Protein AF-A0A1B6DRF3-F1 (afdb_monomer_lite)

Structure (mmCIF, N/CA/C/O backbone):
data_AF-A0A1B6DRF3-F1
#
_entry.id   AF-A0A1B6DRF3-F1
#
loop_
_atom_site.group_PDB
_atom_site.id
_atom_site.type_symbol
_atom_site.label_atom_id
_atom_site.label_alt_id
_atom_site.label_comp_id
_atom_site.label_asym_id
_atom_site.label_entity_id
_atom_site.label_seq_id
_atom_site.pdbx_PDB_ins_code
_atom_site.Cartn_x
_atom_site.Cartn_y
_atom_site.Cartn_z
_atom_site.occupancy
_atom_site.B_iso_or_equiv
_atom_site.auth_seq_id
_atom_site.auth_comp_id
_atom_site.auth_asym_id
_atom_site.auth_atom_id
_atom_site.pdbx_PDB_model_num
ATOM 1 N N . MET A 1 1 ? 0.821 -27.285 24.942 1.00 27.59 1 MET A N 1
ATOM 2 C CA . MET A 1 1 ? -0.334 -26.462 25.345 1.00 27.59 1 MET A CA 1
ATOM 3 C C . MET A 1 1 ? -0.084 -25.102 24.726 1.00 27.59 1 MET A C 1
ATOM 5 O O . MET A 1 1 ? 0.824 -24.417 25.165 1.00 27.59 1 MET A O 1
ATOM 9 N N . CYS A 1 2 ? -0.713 -24.830 23.581 1.00 27.78 2 CYS A N 1
ATOM 10 C CA . CYS A 1 2 ? -0.629 -23.527 22.927 1.00 27.78 2 CYS A CA 1
ATOM 11 C C . CYS A 1 2 ? -1.619 -22.619 23.639 1.00 27.78 2 CYS A C 1
ATOM 13 O O . CYS A 1 2 ? -2.821 -22.876 23.564 1.00 27.78 2 CYS A O 1
ATOM 15 N N . ASP A 1 3 ? -1.113 -21.610 24.336 1.00 28.08 3 ASP A N 1
ATOM 16 C CA . ASP A 1 3 ? -1.967 -20.609 24.949 1.00 28.08 3 ASP A CA 1
ATOM 17 C C . ASP A 1 3 ? -2.664 -19.800 23.856 1.00 28.08 3 ASP A C 1
ATOM 19 O O . ASP A 1 3 ? -2.060 -19.190 22.971 1.00 28.08 3 ASP A O 1
ATOM 23 N N . SER A 1 4 ? -3.984 -19.879 23.919 1.00 34.22 4 SER A N 1
ATOM 24 C CA . SER A 1 4 ? -4.957 -19.114 23.169 1.00 34.22 4 SER A CA 1
ATOM 25 C C . SER A 1 4 ? -4.794 -17.626 23.467 1.00 34.22 4 SER A C 1
ATOM 27 O O . SER A 1 4 ? -5.241 -17.147 24.508 1.00 34.22 4 SER A O 1
ATOM 29 N N . VAL A 1 5 ? -4.195 -16.878 22.542 1.00 33.25 5 VAL A N 1
ATOM 30 C CA . VAL A 1 5 ? -4.384 -15.426 22.502 1.00 33.25 5 VAL A CA 1
ATOM 31 C C . VAL A 1 5 ? -5.716 -15.187 21.806 1.00 33.25 5 VAL A C 1
ATOM 33 O O . VAL A 1 5 ? -5.887 -15.554 20.648 1.00 33.25 5 VAL A O 1
ATOM 36 N N . SER A 1 6 ? -6.683 -14.632 22.528 1.00 31.94 6 SER A N 1
ATOM 37 C CA . SER A 1 6 ? -7.955 -14.169 21.976 1.00 31.94 6 SER A CA 1
ATOM 38 C C . SER A 1 6 ? -7.691 -12.991 21.027 1.00 31.94 6 SER A C 1
ATOM 40 O O . SER A 1 6 ? -7.210 -11.940 21.445 1.00 31.94 6 SER A O 1
ATOM 42 N N . ILE A 1 7 ? -7.955 -13.205 19.734 1.00 41.62 7 ILE A N 1
ATOM 43 C CA . ILE A 1 7 ? -7.621 -12.326 18.597 1.00 41.62 7 ILE A CA 1
ATOM 44 C C . ILE A 1 7 ? -8.799 -11.384 18.297 1.00 41.62 7 ILE A C 1
ATOM 46 O O . ILE A 1 7 ? -9.443 -11.488 17.258 1.00 41.62 7 ILE A O 1
ATOM 50 N N . GLU A 1 8 ? -9.103 -10.445 19.190 1.00 38.88 8 GLU A N 1
ATOM 51 C CA . GLU A 1 8 ? -9.980 -9.315 18.852 1.00 38.88 8 GLU A CA 1
ATOM 52 C C . GLU A 1 8 ? -9.294 -8.002 19.242 1.00 38.88 8 GLU A C 1
ATOM 54 O O . GLU A 1 8 ? -9.127 -7.712 20.423 1.00 38.88 8 GLU A O 1
ATOM 59 N N . GLY A 1 9 ? -8.886 -7.199 18.246 1.00 57.66 9 GLY A N 1
ATOM 60 C CA . GLY A 1 9 ? -8.595 -5.775 18.478 1.00 57.66 9 GLY A CA 1
ATOM 61 C C . GLY A 1 9 ? -7.245 -5.185 18.046 1.00 57.66 9 GLY A C 1
ATOM 62 O O . GLY A 1 9 ? -6.921 -4.092 18.507 1.00 57.66 9 GLY A O 1
ATOM 63 N N . ILE A 1 10 ? -6.448 -5.797 17.161 1.00 48.38 10 ILE A N 1
ATOM 64 C CA . ILE A 1 10 ? -5.157 -5.205 16.735 1.00 48.38 10 ILE A CA 1
ATOM 65 C C . ILE A 1 10 ? -4.940 -5.404 15.208 1.00 48.38 10 ILE A C 1
ATOM 67 O O . ILE A 1 10 ? -5.185 -6.525 14.769 1.00 48.38 10 ILE A O 1
ATOM 71 N N . PRO A 1 11 ? -4.461 -4.437 14.366 1.00 55.25 11 PRO A N 1
ATOM 72 C CA . PRO A 1 11 ? -3.995 -3.057 14.632 1.00 55.25 11 PRO A CA 1
ATOM 73 C C . PRO A 1 11 ? -4.555 -1.954 13.685 1.00 55.25 11 PRO A C 1
ATOM 75 O O . PRO A 1 11 ? -5.081 -2.217 12.604 1.00 55.25 11 PRO A O 1
ATOM 78 N N . LYS A 1 12 ? -4.312 -0.673 14.022 1.00 66.19 12 LYS A N 1
ATOM 79 C CA . LYS A 1 12 ? -4.357 0.456 13.055 1.00 66.19 12 LYS A CA 1
ATOM 80 C C . LYS A 1 12 ? -3.016 0.667 12.323 1.00 66.19 12 LYS A C 1
ATOM 82 O O . LYS A 1 12 ? -3.002 1.227 11.225 1.00 66.19 12 LYS A O 1
ATOM 87 N N . CYS A 1 13 ? -1.905 0.188 12.886 1.00 76.81 13 CYS A N 1
ATOM 88 C CA . CYS A 1 13 ? -0.569 0.189 12.281 1.00 76.81 13 CYS A CA 1
ATOM 89 C C . CYS A 1 13 ? 0.316 -0.929 12.861 1.00 76.81 13 CYS A C 1
ATOM 91 O O . CYS A 1 13 ? 0.124 -1.355 13.997 1.00 76.81 13 CYS A O 1
ATOM 93 N N . ALA A 1 14 ? 1.308 -1.379 12.103 1.00 87.38 14 ALA A N 1
ATOM 94 C CA . ALA A 1 14 ? 2.290 -2.375 12.517 1.00 87.38 14 ALA A CA 1
ATOM 95 C C . ALA A 1 14 ? 3.709 -1.887 12.208 1.00 87.38 14 ALA A C 1
ATOM 97 O O . ALA A 1 14 ? 3.884 -1.022 11.358 1.00 87.38 14 ALA A O 1
ATOM 98 N N . VAL A 1 15 ? 4.725 -2.439 12.859 1.00 86.44 15 VAL A N 1
ATOM 99 C CA . VAL A 1 15 ? 6.143 -2.196 12.577 1.00 86.44 15 VAL A CA 1
ATOM 100 C C . VAL A 1 15 ? 6.811 -3.545 12.359 1.00 86.44 15 VAL A C 1
A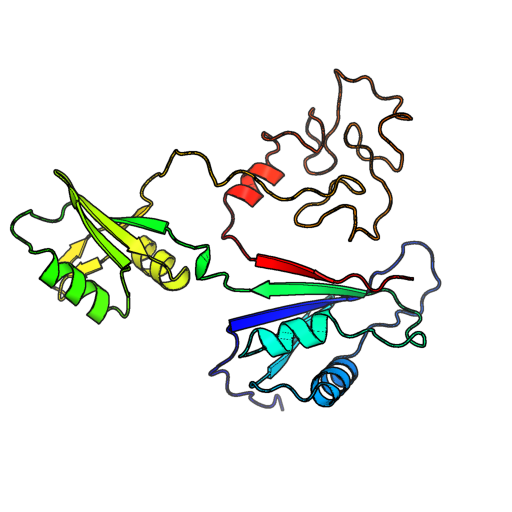TOM 102 O O . VAL A 1 15 ? 6.864 -4.368 13.267 1.00 86.44 15 VAL A O 1
ATOM 105 N N . TYR A 1 16 ? 7.295 -3.784 11.142 1.00 87.50 16 TYR A N 1
ATOM 106 C CA . TYR A 1 16 ? 8.109 -4.951 10.823 1.00 87.50 16 TYR A CA 1
ATOM 107 C C . TYR A 1 16 ? 9.573 -4.658 11.124 1.00 87.50 16 TYR A C 1
ATOM 109 O O . TYR A 1 16 ? 10.087 -3.623 10.702 1.00 87.50 16 TYR A O 1
ATOM 117 N N . ILE A 1 17 ? 10.239 -5.575 11.816 1.00 84.75 17 ILE A N 1
ATOM 118 C CA . ILE A 1 17 ? 11.633 -5.468 12.232 1.00 84.75 17 ILE A CA 1
ATOM 119 C C . ILE A 1 17 ? 12.376 -6.695 11.724 1.00 84.75 17 ILE A C 1
ATOM 121 O O . ILE A 1 17 ? 11.965 -7.827 11.959 1.00 84.75 17 ILE A O 1
ATOM 125 N N . THR A 1 18 ? 13.483 -6.479 11.024 1.00 83.38 18 THR A N 1
ATOM 126 C CA . THR A 1 18 ? 14.332 -7.556 10.501 1.00 83.38 18 THR A CA 1
ATOM 127 C C . THR A 1 18 ? 15.791 -7.207 10.725 1.00 83.38 18 THR A C 1
ATOM 129 O O . THR A 1 18 ? 16.202 -6.063 10.530 1.00 83.38 18 THR A O 1
ATOM 132 N N . THR A 1 19 ? 16.601 -8.184 11.114 1.00 72.12 19 THR A N 1
ATOM 133 C CA . THR A 1 19 ? 18.053 -8.011 11.197 1.00 72.12 19 THR A CA 1
ATOM 134 C C . THR A 1 19 ? 18.685 -8.105 9.811 1.00 72.12 19 THR A C 1
ATOM 136 O O . THR A 1 19 ? 18.294 -8.928 8.986 1.00 72.12 19 THR A O 1
ATOM 139 N N . CYS A 1 20 ? 19.668 -7.252 9.535 1.00 62.41 20 CYS A N 1
ATOM 140 C CA . CYS A 1 20 ? 20.439 -7.274 8.298 1.00 62.41 20 CYS A CA 1
ATOM 141 C C . CYS A 1 20 ? 21.604 -8.252 8.444 1.00 62.41 20 CYS A C 1
ATOM 143 O O . CYS A 1 20 ? 22.601 -7.930 9.093 1.00 62.41 20 CYS A O 1
ATOM 145 N N . THR A 1 21 ? 21.527 -9.410 7.797 1.00 54.56 21 THR A N 1
ATOM 146 C CA . THR A 1 21 ? 22.697 -10.269 7.592 1.00 54.56 21 THR A CA 1
ATOM 147 C C . THR A 1 21 ? 23.584 -9.622 6.529 1.00 54.56 21 THR A C 1
ATOM 149 O O . THR A 1 21 ? 23.250 -9.617 5.346 1.00 54.56 21 THR A O 1
ATOM 152 N N . GLY A 1 22 ? 24.695 -9.007 6.937 1.00 47.88 22 GLY A N 1
ATOM 153 C CA . GLY A 1 22 ? 25.728 -8.605 5.984 1.00 47.88 22 GLY A CA 1
ATOM 154 C C . GLY A 1 22 ? 26.412 -9.853 5.429 1.00 47.88 22 GLY A C 1
ATOM 155 O O . GLY A 1 22 ? 26.767 -10.732 6.206 1.00 47.88 22 GLY A O 1
ATOM 156 N N . GLU A 1 23 ? 26.634 -9.923 4.117 1.00 43.88 23 GLU A N 1
ATOM 157 C CA . GLU A 1 23 ? 27.237 -11.088 3.439 1.00 43.88 23 GLU A CA 1
ATOM 158 C C . GLU A 1 23 ? 28.681 -11.429 3.888 1.00 43.88 23 GLU A C 1
ATOM 160 O O . GLU A 1 23 ? 29.259 -12.379 3.375 1.00 43.88 23 GLU A O 1
ATOM 165 N N . TYR A 1 24 ? 29.280 -10.712 4.851 1.00 42.22 24 TYR A N 1
ATOM 166 C CA . TYR A 1 24 ? 30.692 -10.877 5.235 1.00 42.22 24 TYR A CA 1
ATOM 167 C C . TYR A 1 24 ? 31.019 -10.590 6.715 1.00 42.22 24 TYR A C 1
ATOM 169 O O . TYR A 1 24 ? 32.040 -9.971 7.011 1.00 42.22 24 TYR A O 1
ATOM 177 N N . LEU A 1 25 ? 30.201 -11.030 7.676 1.00 40.72 25 LEU A N 1
ATOM 178 C CA . LEU A 1 25 ? 30.618 -11.048 9.089 1.00 40.72 25 LEU A CA 1
ATOM 179 C C . LEU A 1 25 ? 30.264 -12.384 9.750 1.00 40.72 25 LEU A C 1
ATOM 181 O O . LEU A 1 25 ? 29.206 -12.950 9.490 1.00 40.72 25 LEU A O 1
ATOM 185 N N . ASP A 1 26 ? 31.203 -12.881 10.557 1.00 39.16 26 ASP A N 1
ATOM 186 C CA . ASP A 1 26 ? 31.213 -14.192 11.206 1.00 39.16 26 ASP A CA 1
ATOM 187 C C . ASP A 1 26 ? 29.857 -14.639 11.768 1.00 39.16 26 ASP A C 1
ATOM 189 O O . ASP A 1 26 ? 29.115 -13.861 12.366 1.00 39.16 26 ASP A O 1
ATOM 193 N N . LYS A 1 27 ? 29.591 -15.942 11.610 1.00 38.47 27 LYS A N 1
ATOM 194 C CA . LYS A 1 27 ? 28.402 -16.713 12.013 1.00 38.47 27 LYS A CA 1
ATOM 195 C C . LYS A 1 27 ? 28.089 -16.655 13.521 1.00 38.47 27 LYS A C 1
ATOM 197 O O . LYS A 1 27 ? 28.141 -17.665 14.221 1.00 38.47 27 LYS A O 1
ATOM 202 N N . LYS A 1 28 ? 27.720 -15.485 14.028 1.00 41.56 28 LYS A N 1
ATOM 203 C CA . LYS A 1 28 ? 26.867 -15.326 15.207 1.00 41.56 28 LYS A CA 1
ATOM 204 C C . LYS A 1 28 ? 25.743 -14.378 14.821 1.00 41.56 28 LYS A C 1
ATOM 206 O O . LYS A 1 28 ? 25.892 -13.161 14.875 1.00 41.56 28 LYS A O 1
ATOM 211 N N . GLU A 1 29 ? 24.642 -14.967 14.370 1.00 48.22 29 GLU A N 1
ATOM 212 C CA . GLU A 1 29 ? 23.369 -14.286 14.150 1.00 48.22 29 GLU A CA 1
ATOM 213 C C . GLU A 1 29 ? 22.905 -13.691 15.484 1.00 48.22 29 GLU A C 1
ATOM 215 O O . GLU A 1 29 ? 22.392 -14.388 16.354 1.00 48.22 29 GLU A O 1
ATOM 220 N N . TYR A 1 30 ? 23.146 -12.399 15.685 1.00 54.28 30 TYR A N 1
ATOM 221 C CA . TYR A 1 30 ? 22.492 -11.653 16.752 1.00 54.28 30 TYR A CA 1
ATOM 222 C C . TYR A 1 30 ? 21.141 -11.187 16.217 1.00 54.28 30 TYR A C 1
ATOM 224 O O . TYR A 1 30 ? 21.009 -10.087 15.682 1.00 54.28 30 TYR A O 1
ATOM 232 N N . THR A 1 31 ? 20.161 -12.081 16.291 1.00 61.56 31 THR A N 1
ATOM 233 C CA . THR A 1 31 ? 18.758 -11.792 15.991 1.00 61.56 31 THR A CA 1
ATOM 234 C C . THR A 1 31 ? 18.123 -11.153 17.225 1.00 61.56 31 THR A C 1
ATOM 236 O O . THR A 1 31 ? 18.361 -11.608 18.344 1.00 61.56 31 THR A O 1
ATOM 239 N N . ILE A 1 32 ? 17.329 -10.093 17.053 1.00 72.56 32 ILE A N 1
ATOM 240 C CA . ILE A 1 32 ? 16.515 -9.562 18.155 1.00 72.56 32 ILE A CA 1
ATOM 241 C C . ILE A 1 32 ? 15.459 -10.614 18.517 1.00 72.56 32 ILE A C 1
ATOM 243 O O . ILE A 1 32 ? 14.704 -11.043 17.645 1.00 72.56 32 ILE A O 1
ATOM 247 N N . SER A 1 33 ? 15.447 -11.080 19.769 1.00 80.94 33 SER A N 1
ATOM 248 C CA . SER A 1 33 ? 14.415 -12.011 20.233 1.00 80.94 33 SER A CA 1
ATOM 249 C C . SER A 1 33 ? 13.105 -11.265 20.472 1.00 80.94 33 SER A C 1
ATOM 251 O O . SER A 1 33 ? 13.099 -10.043 20.673 1.00 80.94 33 SER A O 1
ATOM 253 N N . LYS A 1 34 ? 11.988 -11.994 20.447 1.00 84.25 34 LYS A N 1
ATOM 254 C CA . LYS A 1 34 ? 10.672 -11.428 20.731 1.00 84.25 34 LYS A CA 1
ATOM 255 C C . LYS A 1 34 ? 10.640 -10.755 22.103 1.00 84.25 34 LYS A C 1
ATOM 257 O O . LYS A 1 34 ? 10.228 -9.606 22.184 1.00 84.25 34 LYS A O 1
ATOM 262 N N . GLU A 1 35 ? 11.139 -11.422 23.139 1.00 84.81 35 GLU A N 1
ATOM 263 C CA . GLU A 1 35 ? 11.121 -10.927 24.523 1.00 84.81 35 GLU A CA 1
ATOM 264 C C . GLU A 1 35 ? 11.872 -9.602 24.638 1.00 84.81 35 GLU A C 1
ATOM 266 O O . GLU A 1 35 ? 11.398 -8.657 25.260 1.00 84.81 35 GLU A O 1
ATOM 271 N N . HIS A 1 36 ? 13.019 -9.500 23.966 1.00 82.94 36 HIS A N 1
ATOM 272 C CA . HIS A 1 36 ? 13.808 -8.281 23.997 1.00 82.94 36 HIS A CA 1
ATOM 273 C C . HIS A 1 36 ? 13.105 -7.113 23.292 1.00 82.94 36 HIS A C 1
ATOM 275 O O . HIS A 1 36 ? 13.173 -5.972 23.746 1.00 82.94 36 HIS A O 1
ATOM 281 N N . LEU A 1 37 ? 12.393 -7.382 22.192 1.00 84.75 37 LEU A N 1
ATOM 282 C CA . LEU A 1 37 ? 11.564 -6.362 21.554 1.00 84.75 37 LEU A CA 1
ATOM 283 C C . LEU A 1 37 ? 10.391 -5.947 22.455 1.00 84.75 37 LEU A C 1
ATOM 285 O O . LEU A 1 37 ? 10.077 -4.761 22.531 1.00 84.75 37 LEU A O 1
ATOM 289 N N . GLU A 1 38 ? 9.760 -6.896 23.144 1.00 88.44 38 GLU A N 1
ATOM 290 C CA . GLU A 1 38 ? 8.678 -6.623 24.094 1.00 88.44 38 GLU A CA 1
ATOM 291 C C . GLU A 1 38 ? 9.163 -5.759 25.267 1.00 88.44 38 GLU A C 1
ATOM 293 O O . GLU A 1 38 ? 8.491 -4.791 25.615 1.00 88.44 38 GLU A O 1
ATOM 298 N N . GLU A 1 39 ? 10.351 -6.022 25.820 1.00 85.81 39 GLU A N 1
ATOM 299 C CA . GLU A 1 39 ? 10.987 -5.193 26.857 1.00 85.81 39 GLU A CA 1
ATOM 300 C C . GLU A 1 39 ? 11.218 -3.752 26.388 1.00 85.81 39 GLU A C 1
ATOM 302 O O . GLU A 1 39 ? 10.908 -2.795 27.105 1.00 85.81 39 GLU A O 1
ATOM 307 N N . ILE A 1 40 ? 11.730 -3.586 25.164 1.00 84.81 40 ILE A N 1
ATOM 308 C CA . ILE A 1 40 ? 11.958 -2.266 24.571 1.00 84.81 40 ILE A CA 1
ATOM 309 C C . ILE A 1 40 ? 10.627 -1.537 24.416 1.00 84.81 40 ILE A C 1
ATOM 311 O O . ILE A 1 40 ? 10.502 -0.408 24.885 1.00 84.81 40 ILE A O 1
ATOM 315 N N . ILE A 1 41 ? 9.611 -2.181 23.835 1.00 88.25 41 ILE A N 1
ATOM 316 C CA . ILE A 1 41 ? 8.281 -1.581 23.679 1.00 88.25 41 ILE A CA 1
ATOM 317 C C . ILE A 1 41 ? 7.683 -1.231 25.045 1.00 88.25 41 ILE A C 1
ATOM 319 O O . ILE A 1 41 ? 7.167 -0.130 25.208 1.00 88.25 41 ILE A O 1
ATOM 323 N N . HIS A 1 42 ? 7.804 -2.102 26.048 1.00 88.69 42 HIS A N 1
ATOM 324 C CA . HIS A 1 42 ? 7.364 -1.814 27.413 1.00 88.69 42 HIS A CA 1
ATOM 325 C C . HIS A 1 42 ? 8.037 -0.561 27.992 1.00 88.69 42 HIS A C 1
ATOM 327 O O . HIS A 1 42 ? 7.353 0.270 28.589 1.00 88.69 42 HIS A O 1
ATOM 333 N N . SER A 1 43 ? 9.346 -0.386 27.779 1.00 86.75 43 SER A N 1
ATOM 334 C CA . SER A 1 43 ? 10.098 0.784 28.259 1.00 86.75 43 SER A CA 1
ATOM 335 C C . SER A 1 43 ? 9.692 2.107 27.597 1.00 86.75 43 SER A C 1
ATOM 337 O O . SER A 1 43 ? 9.898 3.175 28.177 1.00 86.75 43 SER A O 1
ATOM 339 N N . LEU A 1 44 ? 9.063 2.054 26.418 1.00 86.00 44 LEU A N 1
ATOM 340 C CA . LEU A 1 44 ? 8.533 3.226 25.715 1.00 86.00 44 LEU A CA 1
ATOM 341 C C . LEU A 1 44 ? 7.179 3.696 26.265 1.00 86.00 44 LEU A C 1
ATOM 343 O O . LEU A 1 44 ? 6.700 4.747 25.852 1.00 86.00 44 LEU A O 1
ATOM 347 N N . HIS A 1 45 ? 6.581 2.958 27.207 1.00 87.25 45 HIS A N 1
ATOM 348 C CA . HIS A 1 45 ? 5.295 3.285 27.834 1.00 87.25 45 HIS A CA 1
ATOM 349 C C . HIS A 1 45 ? 4.171 3.568 26.808 1.00 87.25 45 HIS A C 1
ATOM 351 O O . HIS A 1 45 ? 3.597 4.660 26.805 1.00 87.25 45 HIS A O 1
ATOM 357 N N . PRO A 1 46 ? 3.843 2.604 25.923 1.00 88.00 46 PRO A N 1
ATOM 358 C CA . PRO A 1 46 ? 2.862 2.795 24.860 1.00 88.00 46 PRO A CA 1
ATOM 359 C C . PRO A 1 46 ? 1.471 3.092 25.426 1.00 88.00 46 PRO A C 1
ATOM 361 O O . PRO A 1 46 ? 1.039 2.511 26.423 1.00 88.00 46 PRO A O 1
ATOM 364 N N . ILE A 1 47 ? 0.755 3.992 24.756 1.00 88.25 47 ILE A N 1
ATOM 365 C CA . ILE A 1 47 ? -0.567 4.471 25.172 1.00 88.25 47 ILE A CA 1
ATOM 366 C C . ILE A 1 47 ? -1.651 3.445 24.816 1.00 88.25 47 ILE A C 1
ATOM 368 O O . ILE A 1 47 ? -2.643 3.288 25.530 1.00 88.25 47 ILE A O 1
ATOM 372 N N . GLY A 1 48 ? -1.512 2.792 23.663 1.00 85.56 48 GLY A N 1
ATOM 373 C CA . GLY A 1 48 ? -2.453 1.811 23.146 1.00 85.56 48 GLY A CA 1
ATOM 374 C C . GLY A 1 48 ? -2.083 0.366 23.476 1.00 85.56 48 GLY A C 1
ATOM 375 O O . GLY A 1 48 ? -0.963 0.044 23.858 1.00 85.56 48 GLY A O 1
ATOM 376 N N . GLN A 1 49 ? -3.036 -0.540 23.241 1.00 88.69 49 GLN A N 1
ATOM 377 C CA . GLN A 1 49 ? -2.755 -1.976 23.188 1.00 88.69 49 GLN A CA 1
ATOM 378 C C . GLN A 1 49 ? -1.774 -2.290 22.054 1.00 88.69 49 GLN A C 1
ATOM 380 O O . GLN A 1 49 ? -1.864 -1.695 20.966 1.00 88.69 49 GLN A O 1
ATOM 385 N N . TRP A 1 50 ? -0.890 -3.251 22.306 1.00 91.25 50 TRP A N 1
ATOM 386 C CA . TRP A 1 50 ? 0.118 -3.723 21.369 1.00 91.25 50 TRP A CA 1
ATOM 387 C C . TRP A 1 50 ? 0.381 -5.225 21.545 1.00 91.25 50 TRP A C 1
ATOM 389 O O . TRP A 1 50 ? 0.003 -5.819 22.552 1.00 91.25 50 TRP A O 1
ATOM 399 N N . SER A 1 51 ? 0.989 -5.848 20.537 1.00 91.19 51 SER A N 1
ATOM 400 C CA . SER A 1 51 ? 1.445 -7.247 20.591 1.00 91.19 51 SER A CA 1
ATOM 401 C C . SER A 1 51 ? 2.612 -7.477 19.632 1.00 91.19 51 SER A C 1
ATOM 403 O O . SER A 1 51 ? 2.783 -6.709 18.685 1.00 91.19 51 SER A O 1
ATOM 405 N N . VAL A 1 52 ? 3.401 -8.531 19.847 1.00 90.38 52 VAL A N 1
ATOM 406 C CA . VAL A 1 52 ? 4.501 -8.920 18.951 1.00 90.38 52 VAL A CA 1
ATOM 407 C C . VAL A 1 52 ? 4.283 -10.338 18.422 1.00 90.38 52 VAL A C 1
ATOM 409 O O . VAL A 1 52 ? 4.009 -11.269 19.183 1.00 90.38 52 VAL A O 1
ATOM 412 N N . SER A 1 53 ? 4.438 -10.512 17.109 1.00 88.88 53 SER A N 1
ATOM 413 C CA . SER A 1 53 ? 4.459 -11.818 16.445 1.00 88.88 53 SER A CA 1
ATOM 414 C C . SER A 1 53 ? 5.780 -12.058 15.727 1.00 88.88 53 SER A C 1
ATOM 416 O O . SER A 1 53 ? 6.345 -11.134 15.144 1.00 88.88 53 SER A O 1
ATOM 418 N N . GLU A 1 54 ? 6.220 -13.307 15.683 1.00 86.56 54 GLU A N 1
ATOM 419 C CA . GLU A 1 54 ? 7.414 -13.718 14.946 1.00 86.56 54 GLU A CA 1
ATOM 420 C C . GLU A 1 54 ? 7.076 -14.091 13.495 1.00 86.56 54 GLU A C 1
ATOM 422 O O . GLU A 1 54 ? 5.977 -14.557 13.187 1.00 86.56 54 GLU A O 1
ATOM 427 N N . THR A 1 55 ? 8.034 -13.893 12.594 1.00 83.62 55 THR A N 1
ATOM 428 C CA . THR A 1 55 ? 8.019 -14.407 11.220 1.00 83.62 55 THR A CA 1
ATOM 429 C C . THR A 1 55 ? 9.244 -15.296 11.005 1.00 83.62 55 THR A C 1
ATOM 431 O O . THR A 1 55 ? 10.140 -15.349 11.843 1.00 83.62 55 THR A O 1
ATOM 434 N N . SER A 1 56 ? 9.343 -15.960 9.851 1.00 77.94 56 SER A N 1
ATOM 435 C CA . SER A 1 56 ? 10.530 -16.758 9.507 1.00 77.94 56 SER A CA 1
ATOM 436 C C . SER A 1 56 ? 11.834 -15.949 9.450 1.00 77.94 56 SER A C 1
ATOM 438 O O . SER A 1 56 ? 12.908 -16.542 9.405 1.00 77.94 56 SER A O 1
ATOM 440 N N . CYS A 1 57 ? 11.756 -14.614 9.370 1.00 75.38 57 CYS A N 1
ATOM 441 C CA . CYS A 1 57 ? 12.912 -13.745 9.127 1.00 75.38 57 CYS A CA 1
ATOM 442 C C . CYS A 1 57 ? 12.923 -12.455 9.970 1.00 75.38 57 CYS A C 1
ATOM 444 O O . CYS A 1 57 ? 13.796 -11.611 9.773 1.00 75.38 57 CYS A O 1
ATOM 446 N N . GLY A 1 58 ? 11.965 -12.257 10.876 1.00 84.12 58 GLY A N 1
ATOM 447 C CA . GLY A 1 58 ? 11.836 -11.011 11.625 1.00 84.12 58 GLY A CA 1
ATOM 448 C C . GLY A 1 58 ? 10.696 -11.025 12.636 1.00 84.12 58 GLY A C 1
ATOM 449 O O . GLY A 1 58 ? 10.111 -12.063 12.926 1.00 84.12 58 GLY A O 1
ATOM 450 N N . LEU A 1 59 ? 10.373 -9.848 13.161 1.00 88.19 59 LEU A N 1
ATOM 451 C CA . LEU A 1 59 ? 9.312 -9.619 14.138 1.00 88.19 59 LEU A CA 1
ATOM 452 C C . LEU A 1 59 ? 8.320 -8.592 13.584 1.00 88.19 59 LEU A C 1
ATOM 454 O O . LEU A 1 59 ? 8.701 -7.675 12.858 1.00 88.19 59 LEU A O 1
ATOM 458 N N . ILE A 1 60 ? 7.044 -8.719 13.933 1.00 89.69 60 ILE A N 1
ATOM 459 C CA . ILE A 1 60 ? 6.021 -7.704 13.673 1.00 89.69 60 ILE A CA 1
ATOM 460 C C . ILE A 1 60 ? 5.476 -7.239 15.017 1.00 89.69 60 ILE A C 1
ATOM 462 O O . ILE A 1 60 ? 4.873 -8.025 15.742 1.00 89.69 60 ILE A O 1
ATOM 466 N N . ALA A 1 61 ? 5.666 -5.959 15.327 1.00 90.06 61 ALA A N 1
ATOM 467 C CA . ALA A 1 61 ? 5.017 -5.295 16.447 1.00 90.06 61 ALA A CA 1
ATOM 468 C C . ALA A 1 61 ? 3.739 -4.609 15.958 1.00 90.06 61 ALA A C 1
ATOM 470 O O . ALA A 1 61 ? 3.767 -3.774 15.054 1.00 90.06 61 ALA A O 1
ATOM 471 N N . TYR A 1 62 ? 2.605 -4.961 16.535 1.00 89.25 62 TYR A N 1
ATOM 472 C CA . TYR A 1 62 ? 1.310 -4.412 16.183 1.00 89.25 62 TYR A CA 1
ATOM 473 C C . TYR A 1 62 ? 0.859 -3.380 17.211 1.00 89.25 62 TYR A C 1
ATOM 475 O O . TYR A 1 62 ? 0.930 -3.646 18.406 1.00 89.25 62 TYR A O 1
ATOM 483 N N . PHE A 1 63 ? 0.326 -2.244 16.752 1.00 88.06 63 PHE A N 1
ATOM 484 C CA . PHE A 1 63 ? -0.125 -1.152 17.615 1.00 88.06 63 PHE A CA 1
ATOM 485 C C . PHE A 1 63 ? -1.550 -0.700 17.277 1.00 88.06 63 PHE A C 1
ATOM 487 O O . PHE A 1 63 ? -1.938 -0.514 16.116 1.00 88.06 63 PHE A O 1
ATOM 494 N N . SER A 1 64 ? -2.342 -0.460 18.319 1.00 85.62 64 SER A N 1
ATOM 495 C CA . SER A 1 64 ? -3.675 0.145 18.195 1.00 85.62 64 SER A CA 1
ATOM 496 C C . SER A 1 64 ? -3.629 1.663 17.932 1.00 85.62 64 SER A C 1
ATOM 498 O O . SER A 1 64 ? -4.597 2.224 17.402 1.00 85.62 64 SER A O 1
ATOM 500 N N . LYS A 1 65 ? -2.510 2.335 18.247 1.00 81.94 65 LYS A N 1
ATOM 501 C CA . LYS A 1 65 ? -2.276 3.775 18.035 1.00 81.94 65 LYS A CA 1
ATOM 502 C C . LYS A 1 65 ? -1.014 4.014 17.203 1.00 81.94 65 LYS A C 1
ATOM 504 O O . LYS A 1 65 ? 0.016 3.395 17.427 1.00 81.94 65 LYS A O 1
ATOM 509 N N . GLU A 1 66 ? -1.088 4.966 16.270 1.00 80.00 66 GLU A N 1
ATOM 510 C CA . GLU A 1 66 ? 0.043 5.296 15.386 1.00 80.00 66 GLU A CA 1
ATOM 511 C C . GLU A 1 66 ? 1.193 6.010 16.107 1.00 80.00 66 GLU A C 1
ATOM 513 O O . GLU A 1 66 ? 2.343 5.877 15.697 1.00 80.00 66 GLU A O 1
ATOM 518 N N . HIS A 1 67 ? 0.897 6.735 17.188 1.00 82.62 67 HIS A N 1
ATOM 519 C CA . HIS A 1 67 ? 1.915 7.395 18.004 1.00 82.62 67 HIS A CA 1
ATOM 520 C C . HIS A 1 67 ? 2.925 6.389 18.572 1.00 82.62 67 HIS A C 1
ATOM 522 O O . HIS A 1 67 ? 4.115 6.550 18.329 1.00 82.62 67 HIS A O 1
ATOM 528 N N . ASP A 1 68 ? 2.452 5.302 19.189 1.00 86.88 68 ASP A N 1
ATOM 529 C CA . ASP A 1 68 ? 3.310 4.263 19.777 1.00 86.88 68 ASP A CA 1
ATOM 530 C C . ASP A 1 68 ? 4.228 3.607 18.724 1.00 86.88 68 ASP A C 1
ATOM 532 O O . ASP A 1 68 ? 5.410 3.367 18.965 1.00 86.88 68 ASP A O 1
ATOM 536 N N . ALA A 1 69 ? 3.714 3.391 17.506 1.00 84.31 69 ALA A N 1
ATOM 537 C CA . ALA A 1 69 ? 4.514 2.881 16.391 1.00 84.31 69 ALA A CA 1
ATOM 538 C C . ALA A 1 69 ? 5.589 3.879 15.917 1.00 84.31 69 ALA A C 1
ATOM 540 O O . ALA A 1 69 ? 6.660 3.466 15.473 1.00 84.31 69 ALA A O 1
ATOM 541 N N . ASN A 1 70 ? 5.313 5.187 15.979 1.00 80.81 70 ASN A N 1
ATOM 542 C CA . ASN A 1 70 ? 6.289 6.224 15.636 1.00 80.81 70 ASN A CA 1
ATOM 543 C C . ASN A 1 70 ? 7.377 6.354 16.708 1.00 80.81 70 ASN A C 1
ATOM 545 O O . ASN A 1 70 ? 8.539 6.513 16.347 1.00 80.81 70 ASN A O 1
ATOM 549 N N . GLU A 1 71 ? 7.026 6.244 17.990 1.00 83.88 71 GLU A N 1
ATOM 550 C CA . GLU A 1 71 ? 8.002 6.236 19.088 1.00 83.88 71 GLU A CA 1
ATOM 551 C C . GLU A 1 71 ? 8.981 5.067 18.934 1.00 83.88 71 GLU A C 1
ATOM 553 O O . GLU A 1 71 ? 10.196 5.276 18.940 1.00 83.88 71 GLU A O 1
ATOM 558 N N . LEU A 1 72 ? 8.479 3.858 18.646 1.00 84.44 72 LEU A N 1
ATOM 559 C CA . LEU A 1 72 ? 9.339 2.705 18.359 1.00 84.44 72 LEU A CA 1
ATOM 560 C C . LEU A 1 72 ? 10.254 2.949 17.146 1.00 84.44 72 LEU A C 1
ATOM 562 O O . LEU A 1 72 ? 11.439 2.626 17.191 1.00 84.44 72 LEU A O 1
ATOM 566 N N . LEU A 1 73 ? 9.740 3.555 16.068 1.00 79.06 73 LEU A N 1
ATOM 567 C CA . LEU A 1 73 ? 10.557 3.895 14.897 1.00 79.06 73 LEU A CA 1
ATOM 568 C C . LEU A 1 73 ? 11.671 4.906 15.208 1.00 79.06 73 LEU A C 1
ATOM 570 O O . LEU A 1 73 ? 12.746 4.814 14.612 1.00 79.06 73 LEU A O 1
ATOM 574 N N . CYS A 1 74 ? 11.395 5.878 16.078 1.00 73.06 74 CYS A N 1
ATOM 575 C CA . CYS A 1 74 ? 12.316 6.946 16.470 1.00 73.06 74 CYS A CA 1
ATOM 576 C C . CYS A 1 74 ? 13.285 6.532 17.586 1.00 73.06 74 CYS A C 1
ATOM 578 O O . CYS A 1 74 ? 14.237 7.264 17.868 1.00 73.06 74 CYS A O 1
ATOM 580 N N . THR A 1 75 ? 13.054 5.380 18.220 1.00 72.94 75 THR A N 1
ATOM 581 C CA . THR A 1 75 ? 13.890 4.883 19.310 1.00 72.94 75 THR A CA 1
ATOM 582 C C . THR A 1 75 ? 15.298 4.613 18.793 1.00 72.94 75 THR A C 1
ATOM 584 O O . THR A 1 75 ? 15.502 3.839 17.856 1.00 72.94 75 THR A O 1
ATOM 587 N N . LYS A 1 76 ? 16.289 5.252 19.417 1.00 64.06 76 LYS A N 1
ATOM 588 C CA . LYS A 1 76 ? 17.698 4.943 19.177 1.00 64.06 76 LYS A CA 1
ATOM 589 C C . LYS A 1 76 ? 18.029 3.682 19.961 1.00 64.06 76 LYS A C 1
ATOM 591 O O . LYS A 1 76 ? 18.123 3.730 21.184 1.00 64.06 76 LYS A O 1
ATOM 596 N N . PHE A 1 77 ? 18.163 2.557 19.269 1.00 63.81 77 PHE A N 1
ATOM 597 C CA . PHE A 1 77 ? 18.660 1.342 19.908 1.00 63.81 77 PHE A CA 1
ATOM 598 C C . PHE A 1 77 ? 20.128 1.575 20.272 1.00 63.81 77 PHE A C 1
ATOM 600 O O . PHE A 1 77 ? 20.900 2.011 19.418 1.00 63.81 77 PHE A O 1
ATOM 607 N N . ASP A 1 78 ? 20.454 1.348 21.544 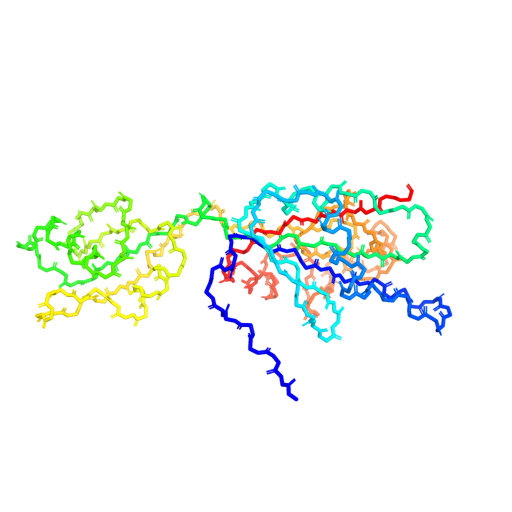1.00 51.06 78 ASP A N 1
ATOM 608 C CA . ASP A 1 78 ? 21.726 1.692 22.188 1.00 51.06 78 ASP A CA 1
ATOM 609 C C . ASP A 1 78 ? 22.945 1.136 21.421 1.00 51.06 78 ASP A C 1
ATOM 611 O O . ASP A 1 78 ? 22.888 0.031 20.870 1.00 51.06 78 ASP A O 1
ATOM 615 N N . ASP A 1 79 ? 24.078 1.849 21.461 1.00 47.91 79 ASP A N 1
ATOM 616 C CA . ASP A 1 79 ? 25.347 1.528 20.763 1.00 47.91 79 ASP A CA 1
ATOM 617 C C . ASP A 1 79 ? 25.938 0.150 21.145 1.00 47.91 79 ASP A C 1
ATOM 619 O O . ASP A 1 79 ? 26.912 -0.337 20.563 1.00 47.91 79 ASP A O 1
ATOM 623 N N . LYS A 1 80 ? 25.341 -0.515 22.140 1.00 46.72 80 LYS A N 1
ATOM 624 C CA . LYS A 1 80 ? 25.654 -1.884 22.561 1.00 46.72 80 LYS A CA 1
ATOM 625 C C . LYS A 1 80 ? 25.098 -2.952 21.615 1.00 46.72 80 LYS A C 1
ATOM 627 O O . LYS A 1 80 ? 25.604 -4.077 21.624 1.00 46.72 80 LYS A O 1
ATOM 632 N N . MET A 1 81 ? 24.098 -2.634 20.789 1.00 52.44 81 MET A N 1
ATOM 633 C CA . MET A 1 81 ? 23.599 -3.547 19.762 1.00 52.44 81 MET A CA 1
ATOM 634 C C . MET A 1 81 ? 24.551 -3.572 18.564 1.00 52.44 81 MET A C 1
ATOM 636 O O . MET A 1 81 ? 24.470 -2.763 17.647 1.00 52.44 81 MET A O 1
ATOM 640 N N . LYS A 1 82 ? 25.457 -4.555 18.540 1.00 53.28 82 LYS A N 1
ATOM 641 C CA . LYS A 1 82 ? 26.435 -4.754 17.450 1.00 53.28 82 LYS A CA 1
ATOM 642 C C . LYS A 1 82 ? 25.826 -5.179 16.100 1.00 53.28 82 LYS A C 1
ATOM 644 O O . LYS A 1 82 ? 26.576 -5.495 15.177 1.00 53.28 82 LYS A O 1
ATOM 649 N N . PHE A 1 83 ? 24.503 -5.233 15.966 1.00 59.66 83 PHE A N 1
ATOM 650 C CA . PHE A 1 83 ? 23.821 -5.732 14.774 1.00 59.66 83 PHE A CA 1
ATOM 651 C C . PHE A 1 83 ? 22.968 -4.648 14.110 1.00 59.66 83 PHE A C 1
ATOM 653 O O . PHE A 1 83 ? 22.304 -3.850 14.763 1.00 59.66 83 PHE A O 1
ATOM 660 N N . ARG A 1 84 ? 22.988 -4.628 12.772 1.00 61.44 84 ARG A N 1
ATOM 661 C CA . ARG A 1 84 ? 22.132 -3.747 11.970 1.00 61.44 84 ARG A CA 1
ATOM 662 C C . ARG A 1 84 ? 20.742 -4.361 11.859 1.00 61.44 84 ARG A C 1
ATOM 664 O O . ARG A 1 84 ? 20.617 -5.543 11.551 1.00 61.44 84 ARG A O 1
ATOM 671 N N . PHE A 1 85 ? 19.707 -3.554 12.028 1.00 69.94 85 PHE A N 1
ATOM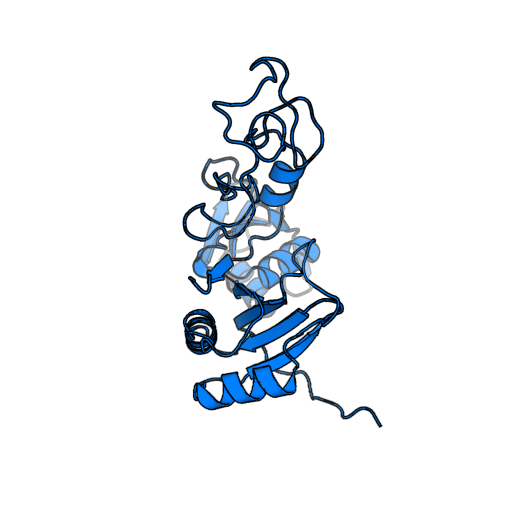 672 C CA . PHE A 1 85 ? 18.319 -3.947 11.808 1.00 69.94 85 PHE A CA 1
ATOM 673 C C . PHE A 1 85 ? 17.605 -2.892 10.958 1.00 69.94 85 PHE A C 1
ATOM 675 O O . PHE A 1 85 ? 18.020 -1.735 10.885 1.00 69.94 85 PHE A O 1
ATOM 682 N N . LYS A 1 86 ? 16.546 -3.312 10.273 1.00 74.19 86 LYS A N 1
ATOM 683 C CA . LYS A 1 86 ? 15.649 -2.465 9.487 1.00 74.19 86 LYS A CA 1
ATOM 684 C C . LYS A 1 86 ? 14.278 -2.503 10.123 1.00 74.19 86 LYS A C 1
ATOM 686 O O . LYS A 1 86 ? 13.793 -3.582 10.458 1.00 74.19 86 LYS A O 1
ATOM 691 N N . MET A 1 87 ? 13.653 -1.336 10.217 1.00 81.56 87 MET A N 1
ATOM 692 C CA . MET A 1 87 ? 12.280 -1.203 10.680 1.00 81.56 87 MET A CA 1
ATOM 693 C C . MET A 1 87 ? 11.425 -0.569 9.593 1.00 81.56 87 MET A C 1
ATOM 695 O O . MET A 1 87 ? 11.836 0.399 8.952 1.00 81.56 87 MET A O 1
ATOM 699 N N . ALA A 1 88 ? 10.237 -1.122 9.387 1.00 78.88 88 ALA A N 1
ATOM 700 C CA . ALA A 1 88 ? 9.252 -0.629 8.443 1.00 78.88 88 ALA A CA 1
ATOM 701 C C . ALA A 1 88 ? 7.895 -0.525 9.131 1.00 78.88 88 ALA A C 1
ATOM 703 O O . ALA A 1 88 ? 7.267 -1.540 9.426 1.00 78.88 88 ALA A O 1
ATOM 704 N N . LYS A 1 89 ? 7.413 0.699 9.359 1.00 80.06 89 LYS A N 1
ATOM 705 C CA . LYS A 1 89 ? 6.028 0.905 9.787 1.00 80.06 89 LYS A CA 1
ATOM 706 C C . LYS A 1 89 ? 5.097 0.661 8.610 1.00 80.06 89 LYS A C 1
ATOM 708 O O . LYS A 1 89 ? 5.218 1.322 7.584 1.00 80.06 89 LYS A O 1
ATOM 713 N N . LEU A 1 90 ? 4.160 -0.253 8.799 1.00 76.75 90 LEU A N 1
ATOM 714 C CA . LEU A 1 90 ? 3.056 -0.612 7.928 1.00 76.75 90 LEU A CA 1
ATOM 715 C C . LEU A 1 90 ? 1.787 0.049 8.478 1.00 76.75 90 LEU A C 1
ATOM 717 O O . LEU A 1 90 ? 1.252 -0.345 9.512 1.00 76.75 90 LEU A O 1
ATOM 721 N N . GLY A 1 91 ? 1.307 1.086 7.804 1.00 66.19 91 GLY A N 1
ATOM 722 C CA . GLY A 1 91 ? 0.065 1.772 8.172 1.00 66.19 91 GLY A CA 1
ATOM 723 C C . GLY A 1 91 ? -1.057 1.506 7.174 1.00 66.19 91 GLY A C 1
ATOM 724 O O . GLY A 1 91 ? -0.822 1.482 5.963 1.00 66.19 91 GLY A O 1
ATOM 725 N N . SER A 1 92 ? -2.294 1.389 7.670 1.00 56.16 92 SER A N 1
ATOM 726 C CA . SER A 1 92 ? -3.477 1.614 6.833 1.00 56.16 92 SER A CA 1
ATOM 727 C C . SER A 1 92 ? -3.619 3.118 6.630 1.00 56.16 92 SER A C 1
ATOM 729 O O . SER A 1 92 ? -4.200 3.807 7.467 1.00 56.16 92 SER A O 1
ATOM 731 N N . ASN A 1 93 ? -3.069 3.663 5.545 1.00 52.09 93 ASN A N 1
ATOM 732 C CA . ASN A 1 93 ? -3.230 5.081 5.234 1.00 52.09 93 ASN A CA 1
ATOM 733 C C . ASN A 1 93 ? -4.653 5.357 4.722 1.00 52.09 93 ASN A C 1
ATOM 735 O O . ASN A 1 93 ? -4.876 5.545 3.525 1.00 52.09 93 ASN A O 1
ATOM 739 N N . ARG A 1 94 ? -5.622 5.370 5.646 1.00 49.38 94 ARG A N 1
ATOM 740 C CA . ARG A 1 94 ? -7.037 5.659 5.365 1.00 49.38 94 ARG A CA 1
ATOM 741 C C . ARG A 1 94 ? -7.216 7.029 4.696 1.00 49.38 94 ARG A C 1
ATOM 743 O O . ARG A 1 94 ? -8.082 7.186 3.850 1.00 49.38 94 ARG A O 1
ATOM 750 N N . ASN A 1 95 ? -6.341 7.998 4.989 1.00 43.88 95 ASN A N 1
ATOM 751 C CA . ASN A 1 95 ? -6.417 9.342 4.405 1.00 43.88 95 ASN A CA 1
ATOM 752 C C . ASN A 1 95 ? -5.959 9.432 2.940 1.00 43.88 95 ASN A C 1
ATOM 754 O O . ASN A 1 95 ? -6.396 10.344 2.240 1.00 43.88 95 ASN A O 1
ATOM 758 N N . ARG A 1 96 ? -5.110 8.516 2.449 1.00 47.34 96 ARG A N 1
ATOM 759 C CA . ARG A 1 96 ? -4.739 8.453 1.019 1.00 47.34 96 ARG A CA 1
ATOM 760 C C . ARG A 1 96 ? -5.612 7.504 0.207 1.00 47.34 96 ARG A C 1
ATOM 762 O O . ARG A 1 96 ? -5.631 7.607 -1.018 1.00 47.34 96 ARG A O 1
ATOM 769 N N . PHE A 1 97 ? -6.320 6.578 0.847 1.00 56.03 97 PHE A N 1
ATOM 770 C CA . PHE A 1 97 ? -7.188 5.642 0.145 1.00 56.03 97 PHE A CA 1
ATOM 771 C C . PHE A 1 97 ? -8.560 6.276 -0.113 1.00 56.03 97 PHE A C 1
ATOM 773 O O . PHE A 1 97 ? -9.551 5.878 0.467 1.00 56.03 97 PHE A O 1
ATOM 780 N N . ARG A 1 98 ? -8.627 7.287 -0.984 1.00 63.78 98 ARG A N 1
ATOM 781 C CA . ARG A 1 98 ? -9.899 7.747 -1.563 1.00 63.78 98 ARG A CA 1
ATOM 782 C C . ARG A 1 98 ? -10.063 7.068 -2.910 1.00 63.78 98 ARG A C 1
ATOM 784 O O . ARG A 1 98 ? -9.374 7.426 -3.866 1.00 63.78 98 ARG A O 1
ATOM 791 N N . GLN A 1 99 ? -10.883 6.025 -2.968 1.00 75.25 99 GLN A N 1
ATOM 792 C CA . GLN A 1 99 ? -11.175 5.332 -4.221 1.00 75.25 99 GLN A CA 1
ATOM 793 C C . GLN A 1 99 ? -12.630 5.539 -4.598 1.00 75.25 99 GLN A C 1
ATOM 795 O O . GLN A 1 99 ? -13.524 5.450 -3.760 1.00 75.25 99 GLN A O 1
ATOM 800 N N . ASN A 1 100 ? -12.849 5.796 -5.881 1.00 86.56 100 ASN A N 1
ATOM 801 C CA . ASN A 1 100 ? -14.187 5.921 -6.418 1.00 86.56 100 ASN A CA 1
ATOM 802 C C . ASN A 1 100 ? -14.649 4.569 -6.955 1.00 86.56 100 ASN A C 1
ATOM 804 O O . ASN A 1 100 ? -13.906 3.866 -7.644 1.00 86.56 100 ASN A O 1
ATOM 808 N N . VAL A 1 101 ? -15.885 4.223 -6.638 1.00 89.88 101 VAL A N 1
ATOM 809 C CA . VAL A 1 101 ? -16.579 3.015 -7.065 1.00 89.88 101 VAL A CA 1
ATOM 810 C C . VAL A 1 101 ? -17.790 3.439 -7.881 1.00 89.88 101 VAL A C 1
ATOM 812 O O . VAL A 1 101 ? -18.433 4.439 -7.577 1.00 89.88 101 VAL A O 1
ATOM 815 N N . ILE A 1 102 ? -18.096 2.687 -8.925 1.00 91.31 102 ILE A N 1
ATOM 816 C CA . ILE A 1 102 ? -19.286 2.846 -9.745 1.00 91.31 102 ILE A CA 1
ATOM 817 C C . ILE A 1 102 ? -20.210 1.666 -9.465 1.00 91.31 102 ILE A C 1
ATOM 819 O O . ILE A 1 102 ? -19.809 0.520 -9.642 1.00 91.31 102 ILE A O 1
ATOM 823 N N . LEU A 1 103 ? -21.446 1.942 -9.068 1.00 91.50 103 LEU A N 1
ATOM 824 C CA . LEU A 1 103 ? -22.528 0.968 -9.079 1.00 91.50 103 LEU A CA 1
ATOM 825 C C . LEU A 1 103 ? -23.272 1.067 -10.409 1.00 91.50 103 LEU A C 1
ATOM 827 O O . LEU A 1 103 ? -23.794 2.131 -10.763 1.00 91.50 103 LEU A O 1
ATOM 831 N N . MET A 1 104 ? -23.289 -0.041 -11.142 1.00 82.06 104 MET A N 1
ATOM 832 C CA . MET A 1 104 ? -23.942 -0.146 -12.444 1.00 82.06 104 MET A CA 1
ATOM 833 C C . MET A 1 104 ? -25.403 -0.575 -12.293 1.00 82.06 104 MET A C 1
ATOM 835 O O . MET A 1 104 ? -25.788 -1.163 -11.284 1.00 82.06 104 MET A O 1
ATOM 839 N N . ASP A 1 105 ? -26.209 -0.262 -13.308 1.00 82.88 105 ASP A N 1
ATOM 840 C CA . ASP A 1 105 ? -27.569 -0.790 -13.483 1.00 82.88 105 ASP A CA 1
ATOM 841 C C . ASP A 1 105 ? -28.560 -0.459 -12.352 1.00 82.88 105 ASP A C 1
ATOM 843 O O . ASP A 1 105 ? -29.567 -1.139 -12.172 1.00 82.88 105 ASP A O 1
ATOM 847 N N . ILE A 1 106 ? -28.315 0.630 -11.614 1.00 87.44 106 ILE A N 1
ATOM 848 C CA . ILE A 1 106 ? -29.255 1.154 -10.618 1.00 87.44 106 ILE A CA 1
ATOM 849 C C . ILE A 1 106 ? -30.333 2.001 -11.317 1.00 87.44 106 ILE A C 1
ATOM 851 O O . ILE A 1 106 ? -29.997 3.048 -11.885 1.00 87.44 106 ILE A O 1
ATOM 855 N N . PRO A 1 107 ? -31.628 1.629 -11.228 1.00 87.94 107 PRO A N 1
ATOM 856 C CA . PRO A 1 107 ? -32.721 2.429 -11.771 1.00 87.94 107 PRO A CA 1
ATOM 857 C C . PRO A 1 107 ? -32.739 3.850 -11.200 1.00 87.94 107 PRO A C 1
ATOM 859 O O . PRO A 1 107 ? -32.556 4.061 -10.000 1.00 87.94 107 PRO A O 1
ATOM 862 N N . ASN A 1 108 ? -33.019 4.841 -12.048 1.00 85.69 108 ASN A N 1
ATOM 863 C CA . ASN A 1 108 ? -33.038 6.251 -11.642 1.00 85.69 108 ASN A CA 1
ATOM 864 C C . ASN A 1 108 ? -34.159 6.578 -10.635 1.00 85.69 108 ASN A C 1
ATOM 866 O O . ASN A 1 108 ? -34.104 7.600 -9.960 1.00 85.69 108 ASN A O 1
ATOM 870 N N . GLN A 1 109 ? -35.172 5.714 -10.531 1.00 90.12 109 GLN A N 1
ATOM 871 C CA . GLN A 1 109 ? -36.238 5.809 -9.538 1.00 90.12 109 GLN A CA 1
ATOM 872 C C . GLN A 1 109 ? -35.743 5.523 -8.118 1.00 90.12 109 GLN A C 1
ATOM 874 O O . GLN A 1 109 ? -36.396 5.967 -7.182 1.00 90.12 109 GLN A O 1
ATOM 879 N N . ILE A 1 110 ? -34.621 4.807 -7.951 1.00 90.56 110 ILE A N 1
ATOM 880 C CA . ILE A 1 110 ? -34.044 4.527 -6.633 1.00 90.56 110 ILE A CA 1
ATOM 881 C C . ILE A 1 110 ? -33.296 5.778 -6.135 1.00 90.56 110 ILE A C 1
ATOM 883 O O . ILE A 1 110 ? -32.244 6.126 -6.699 1.00 90.56 110 ILE A O 1
ATOM 887 N N . PRO A 1 111 ? -33.784 6.447 -5.072 1.00 94.50 111 PRO A N 1
ATOM 888 C CA . PRO A 1 111 ? -33.154 7.640 -4.515 1.00 94.50 111 PRO A CA 1
ATOM 889 C C . PRO A 1 111 ? -31.733 7.369 -4.004 1.00 94.50 111 PRO A C 1
ATOM 891 O O . PRO A 1 111 ? -31.383 6.255 -3.617 1.00 94.50 111 PRO A O 1
ATOM 894 N N . LEU A 1 112 ? -30.886 8.407 -3.975 1.00 93.56 112 LEU A N 1
ATOM 895 C CA . LEU A 1 112 ? -29.531 8.299 -3.405 1.00 93.56 112 LEU A CA 1
ATOM 896 C C . LEU A 1 112 ? -29.576 7.943 -1.909 1.00 93.56 112 LEU A C 1
ATOM 898 O O . LEU A 1 112 ? -28.672 7.273 -1.421 1.00 93.56 112 LEU A O 1
ATOM 902 N N . GLN A 1 113 ? -30.634 8.357 -1.207 1.00 94.81 113 GLN A N 1
ATOM 903 C CA . GLN A 1 113 ? -30.856 8.082 0.211 1.00 94.81 113 GLN A CA 1
ATOM 904 C C . GLN A 1 113 ? -30.979 6.580 0.484 1.00 94.81 113 GLN A C 1
ATOM 906 O O . GLN A 1 113 ? -30.295 6.076 1.369 1.00 94.81 113 GLN A O 1
ATOM 911 N N . ASP A 1 114 ? -31.766 5.855 -0.314 1.00 96.06 114 ASP A N 1
ATOM 912 C CA . ASP A 1 114 ? -31.960 4.413 -0.122 1.00 96.06 114 ASP A CA 1
ATOM 913 C C . ASP A 1 114 ? -30.694 3.619 -0.448 1.00 96.06 114 ASP A C 1
ATOM 915 O O . ASP A 1 114 ? -30.385 2.634 0.215 1.00 96.06 114 ASP A O 1
ATOM 919 N N . ILE A 1 115 ? -29.909 4.073 -1.429 1.00 95.12 115 ILE A N 1
ATOM 920 C CA . ILE A 1 115 ? -28.602 3.473 -1.735 1.00 95.12 115 ILE A CA 1
ATOM 921 C C . ILE A 1 115 ? -27.622 3.719 -0.592 1.00 95.12 115 ILE A C 1
ATOM 923 O O . ILE A 1 115 ? -26.929 2.794 -0.179 1.00 95.12 115 ILE A O 1
ATOM 927 N N . SER A 1 116 ? -27.586 4.943 -0.057 1.00 94.88 116 SER A N 1
ATOM 928 C CA . SER A 1 116 ? -26.778 5.275 1.117 1.00 94.88 116 SER A CA 1
ATOM 929 C C . SER A 1 116 ? -27.159 4.405 2.314 1.00 94.88 116 SER A C 1
ATOM 931 O O . SER A 1 116 ? -26.281 3.886 2.995 1.00 94.88 116 SER A O 1
ATOM 933 N N . PHE A 1 117 ? -28.455 4.207 2.552 1.00 95.56 117 PHE A N 1
ATOM 934 C CA . PHE A 1 117 ? -28.941 3.390 3.659 1.00 95.56 117 PHE A CA 1
ATOM 935 C C . PHE A 1 117 ? -28.618 1.901 3.469 1.00 95.56 117 PHE A C 1
ATOM 937 O O . PHE A 1 117 ? -28.156 1.247 4.399 1.00 95.56 117 PHE A O 1
ATOM 944 N N . ALA A 1 118 ? -28.775 1.366 2.255 1.00 95.75 118 ALA A N 1
ATOM 945 C CA . ALA A 1 118 ? -28.382 -0.009 1.944 1.00 95.75 118 ALA A CA 1
ATOM 946 C C . ALA A 1 118 ? -26.871 -0.241 2.153 1.00 95.75 118 ALA A C 1
ATOM 948 O O . ALA A 1 118 ? -26.473 -1.256 2.720 1.00 95.75 118 ALA A O 1
ATOM 949 N N . LEU A 1 119 ? -26.026 0.728 1.778 1.00 94.69 119 LEU A N 1
ATOM 950 C CA . LEU A 1 119 ? -24.580 0.687 2.037 1.00 94.69 119 LEU A CA 1
ATOM 951 C C . LEU A 1 119 ? -24.270 0.716 3.542 1.00 94.69 119 LEU A C 1
ATOM 953 O O . LEU A 1 119 ? -23.455 -0.075 4.015 1.00 94.69 119 LEU A O 1
ATOM 957 N N . GLN A 1 120 ? -24.962 1.565 4.306 1.00 93.62 120 GLN A N 1
ATOM 958 C CA . GLN A 1 120 ? -24.827 1.635 5.765 1.00 93.62 120 GLN A CA 1
ATOM 959 C C . GLN A 1 120 ? -25.245 0.331 6.456 1.00 93.62 120 GLN A C 1
ATOM 961 O O . GLN A 1 120 ? -24.556 -0.111 7.371 1.00 93.62 120 GLN A O 1
ATOM 966 N N . ASN A 1 121 ? -26.298 -0.342 5.980 1.00 93.19 121 ASN A N 1
ATOM 967 C CA . ASN A 1 121 ? -26.704 -1.659 6.493 1.00 93.19 121 ASN A CA 1
ATOM 968 C C . ASN A 1 121 ? -25.639 -2.744 6.269 1.00 93.19 121 ASN A C 1
ATOM 970 O O . ASN A 1 121 ? -25.616 -3.745 6.981 1.00 93.19 121 ASN A O 1
ATOM 974 N N . GLN A 1 122 ? -24.739 -2.540 5.307 1.00 91.25 122 GLN A N 1
ATOM 975 C CA . GLN A 1 122 ? -23.577 -3.394 5.064 1.00 91.25 122 GLN A CA 1
ATOM 976 C C . GLN A 1 122 ? -22.296 -2.879 5.745 1.00 91.25 122 GLN A C 1
ATOM 978 O O . GLN A 1 122 ? -21.200 -3.361 5.440 1.00 91.25 122 GLN A O 1
ATOM 983 N N . ASP A 1 123 ? -22.420 -1.915 6.664 1.00 91.38 123 ASP A N 1
ATOM 984 C CA . ASP A 1 123 ? -21.309 -1.271 7.370 1.00 91.38 123 ASP A CA 1
ATOM 985 C C . ASP A 1 123 ? -20.308 -0.631 6.385 1.00 91.38 123 ASP A C 1
ATOM 987 O O . ASP A 1 123 ? -19.091 -0.778 6.513 1.00 91.38 123 ASP A O 1
ATOM 991 N N . ILE A 1 124 ? -20.817 0.003 5.321 1.00 89.81 124 ILE A N 1
ATOM 992 C CA . ILE A 1 124 ? -20.028 0.728 4.318 1.00 89.81 124 ILE A CA 1
ATOM 993 C C . ILE A 1 124 ? -20.347 2.218 4.423 1.00 89.81 124 ILE A C 1
ATOM 995 O O . ILE A 1 124 ? -21.340 2.702 3.879 1.00 89.81 124 ILE A O 1
ATOM 999 N N . ASP A 1 125 ? -19.449 2.959 5.067 1.00 85.19 125 ASP A N 1
ATOM 1000 C CA . ASP A 1 125 ? -19.499 4.417 5.084 1.00 85.19 125 ASP A CA 1
ATOM 1001 C C . ASP A 1 125 ? -18.988 4.989 3.758 1.00 85.19 125 ASP A C 1
ATOM 1003 O O . ASP A 1 125 ? -17.841 4.765 3.350 1.00 85.19 125 ASP A O 1
ATOM 1007 N N . VAL A 1 126 ? -19.844 5.758 3.088 1.00 85.81 126 VAL A N 1
ATOM 1008 C CA . VAL A 1 126 ? -19.515 6.453 1.841 1.00 85.81 126 VAL A CA 1
ATOM 1009 C C . VAL A 1 126 ? -19.304 7.941 2.094 1.00 85.81 126 VAL A C 1
ATOM 1011 O O . VAL A 1 126 ? -20.054 8.567 2.837 1.00 85.81 126 VAL A O 1
ATOM 1014 N N . GLY A 1 127 ? -18.266 8.513 1.483 1.00 83.25 127 GLY A N 1
ATOM 1015 C CA . GLY A 1 127 ? -17.958 9.938 1.606 1.00 83.25 127 GLY A CA 1
ATOM 1016 C C . GLY A 1 127 ? -18.879 10.790 0.736 1.00 83.25 127 GLY A C 1
ATOM 1017 O O . GLY A 1 127 ? -19.712 11.540 1.234 1.00 83.25 127 GLY A O 1
ATOM 1018 N N . ASN A 1 128 ? -18.728 10.662 -0.581 1.00 87.44 128 ASN A N 1
ATOM 1019 C CA . ASN A 1 128 ? -19.551 11.342 -1.574 1.00 87.44 128 ASN A CA 1
ATOM 1020 C C . ASN A 1 128 ? -20.338 10.318 -2.400 1.00 87.44 128 ASN A C 1
ATOM 1022 O O . ASN A 1 128 ? -19.793 9.282 -2.786 1.00 87.44 128 ASN A O 1
ATOM 1026 N N . ILE A 1 129 ? -21.600 10.630 -2.696 1.00 93.88 129 ILE A N 1
ATOM 1027 C CA . ILE A 1 129 ? -22.489 9.821 -3.528 1.00 93.88 129 ILE A CA 1
ATOM 1028 C C . ILE A 1 129 ? -23.099 10.698 -4.625 1.00 93.88 129 ILE A C 1
ATOM 1030 O O . ILE A 1 129 ? -23.745 11.709 -4.360 1.00 93.88 129 ILE A O 1
ATOM 1034 N N . GLU A 1 130 ? -22.884 10.318 -5.880 1.00 93.50 130 GLU A N 1
ATOM 1035 C CA . GLU A 1 130 ? -23.242 11.127 -7.044 1.00 93.50 130 GLU A CA 1
ATOM 1036 C C . GLU A 1 130 ? -24.017 10.285 -8.063 1.00 93.50 130 GLU A C 1
ATOM 1038 O O . GLU A 1 130 ? -23.566 9.222 -8.496 1.00 93.50 130 GLU A O 1
ATOM 1043 N N . ARG A 1 131 ? -25.190 10.774 -8.484 1.00 93.81 131 ARG A N 1
ATOM 1044 C CA . ARG A 1 131 ? -25.960 10.165 -9.576 1.00 93.81 131 ARG A CA 1
ATOM 1045 C C . ARG A 1 131 ? -25.394 10.610 -10.919 1.00 93.81 131 ARG A C 1
ATOM 1047 O O . ARG A 1 131 ? -25.349 11.804 -11.205 1.00 93.81 131 ARG A O 1
ATOM 1054 N N . ARG A 1 132 ? -25.058 9.655 -11.783 1.00 87.75 132 ARG A N 1
ATOM 1055 C CA . ARG A 1 132 ? -24.759 9.892 -13.200 1.00 87.75 132 ARG A CA 1
ATOM 1056 C C . ARG A 1 132 ? -25.854 9.298 -14.079 1.00 87.75 132 ARG A C 1
ATOM 1058 O O . ARG A 1 132 ? -26.715 8.558 -13.618 1.00 87.75 132 ARG A O 1
ATOM 1065 N N . LYS A 1 133 ? -25.806 9.623 -15.374 1.00 77.06 133 LYS A N 1
ATOM 1066 C CA . LYS A 1 133 ? -26.817 9.200 -16.360 1.00 77.06 133 LYS A CA 1
ATOM 1067 C C . LYS A 1 133 ? -27.020 7.682 -16.425 1.00 77.06 133 LYS A C 1
ATOM 1069 O O . LYS A 1 133 ? -28.126 7.248 -16.713 1.00 77.06 133 LYS A O 1
ATOM 1074 N N . THR A 1 134 ? -25.966 6.901 -16.201 1.00 76.69 134 THR A N 1
ATOM 1075 C CA . THR A 1 134 ? -25.976 5.438 -16.379 1.00 76.69 134 THR A CA 1
ATOM 1076 C C . THR A 1 134 ? -25.545 4.666 -15.135 1.00 76.69 134 THR A C 1
ATOM 1078 O O . THR A 1 134 ? -25.545 3.441 -15.159 1.00 76.69 134 THR A O 1
ATOM 1081 N N . ASN A 1 135 ? -25.129 5.353 -14.069 1.00 89.19 135 ASN A N 1
ATOM 1082 C CA . ASN A 1 135 ? -24.566 4.716 -12.884 1.00 89.19 135 ASN A CA 1
ATOM 1083 C C . ASN A 1 135 ? -24.580 5.637 -11.661 1.00 89.19 135 ASN A C 1
ATOM 1085 O O . ASN A 1 135 ? -24.901 6.824 -11.751 1.00 89.19 135 ASN A O 1
ATOM 1089 N N . VAL A 1 136 ? -24.217 5.077 -10.510 1.00 92.88 136 VAL A N 1
ATOM 1090 C CA . VAL A 1 136 ? -24.013 5.818 -9.263 1.00 92.88 136 VAL A CA 1
ATOM 1091 C C . VAL A 1 136 ? -22.553 5.738 -8.881 1.00 92.88 136 VAL A C 1
ATOM 1093 O O . VAL A 1 136 ? -21.983 4.655 -8.824 1.00 92.88 136 VAL A O 1
ATOM 1096 N N . ARG A 1 137 ? -21.948 6.883 -8.602 1.00 92.81 137 ARG A N 1
ATOM 1097 C CA . ARG A 1 137 ? -20.565 6.976 -8.158 1.00 92.81 137 ARG A CA 1
ATOM 1098 C C . ARG A 1 137 ? -20.512 7.149 -6.648 1.00 92.81 137 ARG A C 1
ATOM 1100 O O . ARG A 1 137 ? -21.241 7.969 -6.099 1.00 92.81 137 ARG A O 1
ATOM 1107 N N . LEU A 1 138 ? -19.620 6.404 -6.009 1.00 93.31 138 LEU A N 1
ATOM 1108 C CA . LEU A 1 138 ? -19.380 6.392 -4.572 1.00 93.31 138 LEU A CA 1
ATOM 1109 C C . LEU A 1 138 ? -17.911 6.670 -4.290 1.00 93.31 138 LEU A C 1
ATOM 1111 O O . LEU A 1 138 ? -17.046 6.096 -4.943 1.00 93.31 138 LEU A O 1
ATOM 1115 N N . GLU A 1 139 ? -17.622 7.480 -3.283 1.00 89.94 139 GLU A N 1
ATOM 1116 C CA . GLU A 1 139 ? -16.277 7.620 -2.731 1.00 89.94 139 GLU A CA 1
ATOM 1117 C C . GLU A 1 139 ? -16.148 6.767 -1.466 1.00 89.94 139 GLU A C 1
ATOM 1119 O O . GLU A 1 139 ? -16.868 6.983 -0.491 1.00 89.94 139 GLU A O 1
ATOM 1124 N N . ILE A 1 140 ? -15.216 5.810 -1.478 1.00 87.69 140 ILE A N 1
ATOM 1125 C CA . ILE A 1 140 ? -14.933 4.912 -0.355 1.00 87.69 140 ILE A CA 1
ATOM 1126 C C . ILE A 1 140 ? -13.548 5.227 0.212 1.00 87.69 140 ILE A C 1
ATOM 1128 O O . ILE A 1 140 ? -12.559 5.282 -0.527 1.00 87.69 140 ILE A O 1
ATOM 1132 N N . THR A 1 141 ? -13.486 5.408 1.532 1.00 80.06 141 THR A N 1
ATOM 1133 C CA . THR A 1 141 ? -12.256 5.754 2.265 1.00 80.06 141 THR A CA 1
ATOM 1134 C C . THR A 1 141 ? -11.599 4.556 2.960 1.00 80.06 141 THR A C 1
ATOM 1136 O O . THR A 1 141 ? -10.402 4.578 3.252 1.00 80.06 141 THR A O 1
ATOM 1139 N N . ASP A 1 142 ? -12.357 3.482 3.209 1.00 79.38 142 ASP A N 1
ATOM 1140 C CA . ASP A 1 142 ? -11.848 2.262 3.835 1.00 79.38 142 ASP A CA 1
ATOM 1141 C C . ASP A 1 142 ? -11.510 1.184 2.777 1.00 79.38 142 ASP A C 1
ATOM 1143 O O . ASP A 1 142 ? -12.382 0.772 2.004 1.00 79.38 142 ASP A O 1
ATOM 1147 N N . PRO A 1 143 ? -10.259 0.685 2.724 1.00 76.50 143 PRO A N 1
ATOM 1148 C CA . PRO A 1 143 ? -9.828 -0.288 1.720 1.00 76.50 143 PRO A CA 1
ATOM 1149 C C . PRO A 1 143 ? -10.474 -1.668 1.869 1.00 76.50 143 PRO A C 1
ATOM 1151 O O . PRO A 1 143 ? -10.643 -2.367 0.867 1.00 76.50 143 PRO A O 1
ATOM 1154 N N . ASN A 1 144 ? -10.848 -2.073 3.083 1.00 81.25 144 ASN A N 1
ATOM 1155 C CA . ASN A 1 144 ? -11.523 -3.348 3.312 1.00 81.25 144 ASN A CA 1
ATOM 1156 C C . ASN A 1 144 ? -12.974 -3.259 2.843 1.00 81.25 144 ASN A C 1
ATOM 1158 O O . ASN A 1 144 ? -13.458 -4.170 2.173 1.00 81.25 144 ASN A O 1
ATOM 1162 N N . LYS A 1 145 ? -13.639 -2.131 3.116 1.00 87.50 145 LYS A N 1
ATOM 1163 C CA . LYS A 1 145 ? -14.999 -1.867 2.625 1.00 87.50 145 LYS A CA 1
ATOM 1164 C C . LYS A 1 145 ? -15.040 -1.724 1.112 1.00 87.50 145 LYS A C 1
ATOM 1166 O O . LYS A 1 145 ? -15.903 -2.320 0.480 1.00 87.50 145 LYS A O 1
ATOM 1171 N N . TYR A 1 146 ? -14.052 -1.050 0.523 1.00 86.12 146 TYR A N 1
ATOM 1172 C CA . TYR A 1 146 ? -13.872 -1.004 -0.927 1.00 86.12 146 TYR A CA 1
ATOM 1173 C C . TYR A 1 146 ? -13.763 -2.413 -1.524 1.00 86.12 146 TYR A C 1
ATOM 1175 O O . TYR A 1 146 ? -14.506 -2.745 -2.442 1.00 86.12 146 TYR A O 1
ATOM 1183 N N . LYS A 1 147 ? -12.881 -3.269 -0.986 1.00 83.06 147 LYS A N 1
ATOM 1184 C CA . LYS A 1 147 ? -12.724 -4.651 -1.473 1.00 83.06 147 LYS A CA 1
ATOM 1185 C C . LYS A 1 147 ? -14.005 -5.464 -1.309 1.00 83.06 147 LYS A C 1
ATOM 1187 O O . LYS A 1 147 ? -14.379 -6.178 -2.233 1.00 83.06 147 LYS A O 1
ATOM 1192 N N . SER A 1 148 ? -14.675 -5.337 -0.164 1.00 87.12 148 SER A N 1
ATOM 1193 C CA . SER A 1 148 ? -15.957 -6.001 0.086 1.00 87.12 148 SER A CA 1
ATOM 1194 C C . SER A 1 148 ? -16.999 -5.587 -0.950 1.00 87.12 148 SER A C 1
ATOM 1196 O O . SER A 1 148 ? -17.603 -6.447 -1.581 1.00 87.12 148 SER A O 1
ATOM 1198 N N . LEU A 1 149 ? -17.145 -4.282 -1.194 1.00 91.12 149 LEU A N 1
ATOM 1199 C CA . LEU A 1 149 ? -18.113 -3.753 -2.147 1.00 91.12 149 LEU A CA 1
ATOM 1200 C C . LEU A 1 149 ? -17.811 -4.209 -3.579 1.00 91.12 149 LEU A C 1
ATOM 1202 O O . LEU A 1 149 ? -18.724 -4.631 -4.274 1.00 91.12 149 LEU A O 1
ATOM 1206 N N . ILE A 1 150 ? -16.545 -4.190 -4.010 1.00 87.75 150 ILE A N 1
ATOM 1207 C CA . ILE A 1 150 ? -16.134 -4.671 -5.342 1.00 87.75 150 ILE A CA 1
ATOM 1208 C C . ILE A 1 150 ? -16.415 -6.166 -5.526 1.00 87.75 150 ILE A C 1
ATOM 1210 O O . ILE A 1 150 ? -16.890 -6.573 -6.582 1.00 87.75 150 ILE A O 1
ATOM 1214 N N . ASN A 1 151 ? -16.120 -6.985 -4.516 1.00 87.06 151 ASN A N 1
ATOM 1215 C CA . ASN A 1 151 ? -16.250 -8.436 -4.634 1.00 87.06 151 ASN A CA 1
ATOM 1216 C C . ASN A 1 151 ? -17.701 -8.905 -4.514 1.00 87.06 151 ASN A C 1
ATOM 1218 O O . ASN A 1 151 ? -18.095 -9.847 -5.197 1.00 87.06 151 ASN A O 1
ATOM 1222 N N . ASN A 1 152 ? -18.471 -8.263 -3.637 1.00 89.12 152 ASN A N 1
ATOM 1223 C CA . ASN A 1 152 ? -19.794 -8.736 -3.247 1.00 89.12 152 ASN A CA 1
ATOM 1224 C C . ASN A 1 152 ? -20.928 -7.896 -3.840 1.00 89.12 152 ASN A C 1
ATOM 1226 O O . ASN A 1 152 ? -22.053 -8.370 -3.875 1.00 89.12 152 ASN A O 1
ATOM 1230 N N . GLY A 1 153 ? -20.660 -6.675 -4.306 1.00 89.69 153 GLY A N 1
ATOM 1231 C CA . GLY A 1 153 ? -21.691 -5.734 -4.739 1.00 89.69 153 GLY A CA 1
ATOM 1232 C C . GLY A 1 153 ? -22.480 -5.110 -3.582 1.00 89.69 153 GLY A C 1
ATOM 1233 O O . GLY A 1 153 ? -22.245 -5.375 -2.399 1.00 89.69 153 GLY A O 1
ATOM 1234 N N . LEU A 1 154 ? -23.416 -4.234 -3.943 1.00 94.81 154 LEU A N 1
ATOM 1235 C CA . LEU A 1 154 ? -24.411 -3.669 -3.035 1.00 94.81 154 LEU A CA 1
ATOM 1236 C C . LEU A 1 154 ? -25.643 -4.576 -3.025 1.00 94.81 154 LEU A C 1
ATOM 1238 O O . LEU A 1 154 ? -26.344 -4.673 -4.033 1.00 94.81 154 LEU A O 1
ATOM 1242 N N . ASN A 1 155 ? -25.920 -5.196 -1.885 1.00 94.44 155 ASN A N 1
ATOM 1243 C CA . ASN A 1 155 ? -27.184 -5.860 -1.622 1.00 94.44 155 ASN A CA 1
ATOM 1244 C C . ASN A 1 155 ? -28.223 -4.799 -1.225 1.00 94.44 155 ASN A C 1
ATOM 1246 O O . ASN A 1 155 ? -28.178 -4.199 -0.151 1.00 94.44 155 ASN A O 1
ATOM 1250 N N . PHE A 1 156 ? -29.170 -4.555 -2.119 1.00 93.94 156 PHE A N 1
ATOM 1251 C CA . PHE A 1 156 ? -30.253 -3.614 -1.907 1.00 93.94 156 PHE A CA 1
ATOM 1252 C C . PHE A 1 156 ? -31.429 -4.310 -1.216 1.00 93.94 156 PHE A C 1
ATOM 1254 O O . PHE A 1 156 ? -32.320 -4.838 -1.881 1.00 93.94 156 PHE A O 1
ATOM 1261 N N . PHE A 1 157 ? -31.419 -4.297 0.122 1.00 94.75 157 PHE A N 1
ATOM 1262 C CA . PHE A 1 157 ? -32.495 -4.809 0.990 1.00 94.75 157 PHE A CA 1
ATOM 1263 C C . PHE A 1 157 ? -32.935 -6.251 0.677 1.00 94.75 157 PHE A C 1
ATOM 1265 O O . PHE A 1 157 ? -34.126 -6.552 0.701 1.00 94.75 157 PHE A O 1
ATOM 1272 N N . ASP A 1 158 ? -31.990 -7.120 0.307 1.00 91.06 158 ASP A N 1
ATOM 1273 C CA . ASP A 1 158 ? -32.219 -8.503 -0.142 1.00 91.06 158 ASP A CA 1
ATOM 1274 C C . ASP A 1 158 ? -33.112 -8.638 -1.390 1.00 91.06 158 ASP A C 1
ATOM 1276 O O . ASP A 1 158 ? -33.469 -9.742 -1.799 1.00 91.06 158 ASP A O 1
ATOM 1280 N N . ALA A 1 159 ? -33.446 -7.519 -2.037 1.00 91.88 159 ALA A N 1
ATOM 1281 C CA . ALA A 1 159 ? -34.296 -7.471 -3.218 1.00 91.88 159 ALA A CA 1
ATOM 1282 C C . ALA A 1 159 ? -33.489 -7.481 -4.524 1.00 91.88 159 ALA A C 1
ATOM 1284 O O . ALA A 1 159 ? -33.973 -7.976 -5.543 1.00 91.88 159 ALA A O 1
ATOM 1285 N N . ALA A 1 160 ? -32.274 -6.925 -4.518 1.00 91.06 160 ALA A N 1
ATOM 1286 C CA . ALA A 1 160 ? -31.413 -6.859 -5.696 1.00 91.06 160 ALA A CA 1
ATOM 1287 C C . ALA A 1 160 ? -29.927 -6.799 -5.328 1.00 91.06 160 ALA A C 1
ATOM 1289 O O . ALA A 1 160 ? -29.557 -6.324 -4.257 1.00 91.06 160 ALA A O 1
ATOM 1290 N N . LEU A 1 161 ? -29.072 -7.227 -6.260 1.00 92.56 161 LEU A N 1
ATOM 1291 C CA . LEU A 1 161 ? -27.621 -7.104 -6.156 1.00 92.56 161 LEU A CA 1
ATOM 1292 C C . LEU A 1 161 ? -27.098 -6.170 -7.249 1.00 92.56 161 LEU A C 1
ATOM 1294 O O . LEU A 1 161 ? -27.161 -6.504 -8.432 1.00 92.56 161 LEU A O 1
ATOM 1298 N N . PHE A 1 162 ? -26.563 -5.014 -6.859 1.00 92.06 162 PHE A N 1
ATOM 1299 C CA . PHE A 1 162 ? -25.948 -4.067 -7.786 1.00 92.06 162 PHE A CA 1
ATOM 1300 C C . PHE A 1 162 ? -24.433 -4.225 -7.785 1.00 92.06 162 PHE A C 1
ATOM 1302 O O . PHE A 1 162 ? -23.768 -4.036 -6.763 1.00 92.06 162 PHE A O 1
ATOM 1309 N N . MET A 1 163 ? -23.876 -4.558 -8.948 1.00 87.25 163 MET A N 1
ATOM 1310 C CA . MET A 1 163 ? -22.442 -4.785 -9.078 1.00 87.25 163 MET A CA 1
ATOM 1311 C C . MET A 1 163 ? -21.665 -3.480 -8.958 1.00 87.25 163 MET A C 1
ATOM 1313 O O . MET A 1 163 ? -21.989 -2.464 -9.582 1.00 87.25 163 MET A O 1
ATOM 1317 N N . ALA A 1 164 ? -20.594 -3.549 -8.177 1.00 89.56 164 ALA A N 1
ATOM 1318 C CA . ALA A 1 164 ? -19.649 -2.470 -8.008 1.00 89.56 164 ALA A CA 1
ATOM 1319 C C . ALA A 1 164 ? -18.436 -2.681 -8.909 1.00 89.56 164 ALA A C 1
ATOM 1321 O O . ALA A 1 164 ? -17.866 -3.768 -8.985 1.00 89.56 164 ALA A O 1
ATOM 1322 N N . GLN A 1 165 ? -18.014 -1.616 -9.571 1.00 83.88 165 GLN A N 1
ATOM 1323 C CA . GLN A 1 165 ? -16.813 -1.586 -10.386 1.00 83.88 165 GLN A CA 1
ATOM 1324 C C . GLN A 1 165 ? -15.908 -0.455 -9.907 1.00 83.88 165 GLN A C 1
ATOM 1326 O O . GLN A 1 165 ? -16.404 0.584 -9.469 1.00 83.88 165 GLN A O 1
ATOM 1331 N N . PRO A 1 166 ? -14.579 -0.598 -9.993 1.00 85.00 166 PRO A N 1
ATOM 1332 C CA . PRO A 1 166 ? -13.694 0.537 -9.783 1.00 85.00 166 PRO A CA 1
ATOM 1333 C C . PRO A 1 166 ? -14.055 1.622 -10.800 1.00 85.00 166 PRO A C 1
ATOM 1335 O O . PRO A 1 166 ? -14.116 1.336 -11.999 1.00 85.00 166 PRO A O 1
ATOM 1338 N N . GLU A 1 167 ? -14.253 2.869 -10.367 1.00 80.00 167 GLU A N 1
ATOM 1339 C CA . GLU A 1 167 ? -14.209 3.970 -11.326 1.00 80.00 167 GLU A CA 1
ATOM 1340 C C . GLU A 1 167 ? -12.785 3.982 -11.881 1.00 80.00 167 GLU A C 1
ATOM 1342 O O . GLU A 1 167 ? -11.838 4.276 -11.146 1.00 80.00 167 GLU A O 1
ATOM 1347 N N . GLN A 1 168 ? -12.613 3.612 -13.155 1.00 60.84 168 GLN A N 1
ATOM 1348 C CA . GLN A 1 168 ? -11.331 3.734 -13.844 1.00 60.84 168 GLN A CA 1
ATOM 1349 C C . GLN A 1 168 ? -10.942 5.214 -13.890 1.00 60.84 168 GLN A C 1
ATOM 1351 O O . GLN A 1 168 ? -11.222 5.946 -14.838 1.00 60.84 168 GLN A O 1
ATOM 1356 N N . TYR A 1 169 ? -10.284 5.669 -12.828 1.00 44.81 169 TYR A N 1
ATOM 1357 C CA . TYR A 1 169 ? -9.714 6.994 -12.738 1.00 44.81 169 TYR A CA 1
ATOM 1358 C C . TYR A 1 169 ? -8.384 6.992 -13.490 1.00 44.81 169 TYR A C 1
ATOM 1360 O O . TYR A 1 169 ? -7.300 6.984 -12.909 1.00 44.81 169 TYR A O 1
ATOM 1368 N N . CYS A 1 170 ? -8.459 7.002 -14.818 1.00 44.81 170 CYS A N 1
ATOM 1369 C CA . CYS A 1 170 ? -7.331 7.372 -15.658 1.00 44.81 170 CYS A CA 1
ATOM 1370 C C . CYS A 1 170 ? -7.142 8.896 -15.580 1.00 44.81 170 CYS A C 1
ATOM 1372 O O . CYS A 1 170 ? -7.501 9.610 -16.510 1.00 44.81 170 CYS A O 1
ATOM 1374 N N . LYS A 1 171 ? -6.605 9.404 -14.458 1.00 37.19 171 LYS A N 1
ATOM 1375 C CA . LYS A 1 171 ? -5.976 10.737 -14.359 1.00 37.19 171 LYS A CA 1
ATOM 1376 C C . LYS A 1 171 ? -5.024 10.849 -13.144 1.00 37.19 171 LYS A C 1
ATOM 1378 O O . LYS A 1 171 ? -5.409 11.268 -12.063 1.00 37.19 171 LYS A O 1
ATOM 1383 N N . LYS A 1 172 ? -3.759 10.478 -13.393 1.00 41.22 172 LYS A N 1
ATOM 1384 C CA . LYS A 1 172 ? -2.515 11.247 -13.134 1.00 41.22 172 LYS A CA 1
ATOM 1385 C C . LYS A 1 172 ? -2.047 11.623 -11.707 1.00 41.22 172 LYS A C 1
ATOM 1387 O O . LYS A 1 172 ? -1.319 12.599 -11.589 1.00 41.22 172 LYS A O 1
ATOM 1392 N N . GLU A 1 173 ? -2.308 10.836 -10.662 1.00 43.16 173 GLU A N 1
ATOM 1393 C CA . GLU A 1 173 ? -1.576 11.001 -9.375 1.00 43.16 173 GLU A CA 1
ATOM 1394 C C . GLU A 1 173 ? -1.061 9.693 -8.732 1.00 43.16 173 GLU A C 1
ATOM 1396 O O . GLU A 1 173 ? -0.570 9.706 -7.606 1.00 43.16 173 GLU A O 1
ATOM 1401 N N . LYS A 1 174 ? -1.128 8.546 -9.427 1.00 44.88 174 LYS A N 1
ATOM 1402 C CA . LYS A 1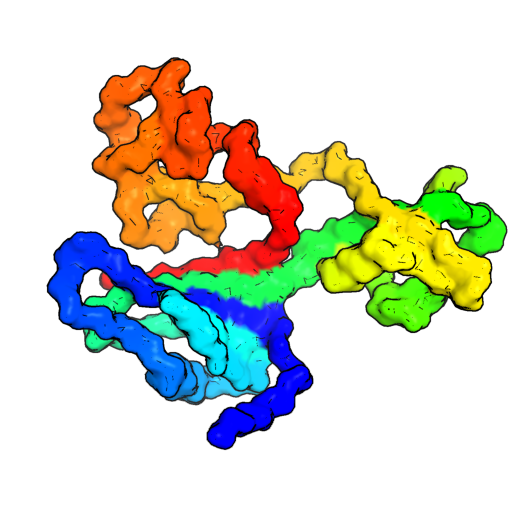 174 ? -0.768 7.229 -8.851 1.00 44.88 174 LYS A CA 1
ATOM 1403 C C . LYS A 1 174 ? 0.650 6.716 -9.148 1.00 44.88 174 LYS A C 1
ATOM 1405 O O . LYS A 1 174 ? 0.992 5.627 -8.704 1.00 44.88 174 LYS A O 1
ATOM 1410 N N . ASP A 1 175 ? 1.508 7.484 -9.812 1.00 48.09 175 ASP A N 1
ATOM 1411 C CA . ASP A 1 175 ? 2.685 6.889 -10.471 1.00 48.09 175 ASP A CA 1
ATOM 1412 C C . ASP A 1 175 ? 4.041 7.191 -9.821 1.00 48.09 175 ASP A C 1
ATOM 1414 O O . ASP A 1 175 ? 5.069 7.145 -10.496 1.00 48.09 175 ASP A O 1
ATOM 1418 N N . TYR A 1 176 ? 4.099 7.485 -8.520 1.00 62.88 176 TYR A N 1
ATOM 1419 C CA . TYR A 1 176 ? 5.395 7.596 -7.845 1.00 62.88 176 TYR A CA 1
ATOM 1420 C C . TYR A 1 176 ? 5.587 6.497 -6.807 1.00 62.88 176 TYR A C 1
ATOM 1422 O O . TYR A 1 176 ? 5.452 6.702 -5.600 1.00 62.88 176 TYR A O 1
ATOM 1430 N N . ILE A 1 177 ? 5.955 5.308 -7.295 1.00 73.50 177 ILE A N 1
ATOM 1431 C CA . ILE A 1 177 ? 6.685 4.360 -6.457 1.00 73.50 177 ILE A CA 1
ATOM 1432 C C . 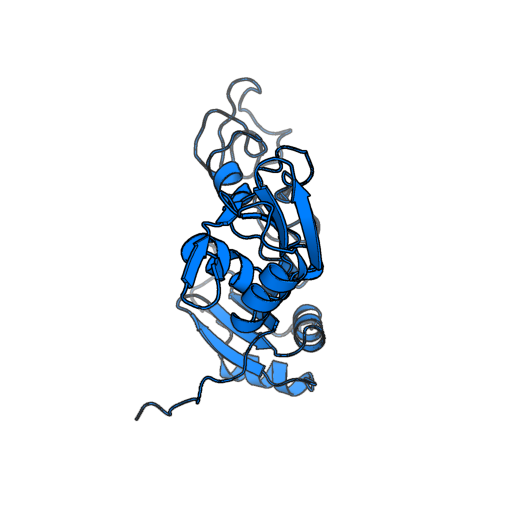ILE A 1 177 ? 8.027 5.009 -6.147 1.00 73.50 177 ILE A C 1
ATOM 1434 O O . ILE A 1 177 ? 8.889 5.130 -7.020 1.00 73.50 177 ILE A O 1
ATOM 1438 N N . LEU A 1 178 ? 8.176 5.433 -4.894 1.00 77.50 178 LEU A N 1
ATOM 1439 C CA . LEU A 1 178 ? 9.420 5.977 -4.383 1.00 77.50 178 LEU A CA 1
ATOM 1440 C C . LEU A 1 178 ? 10.553 4.990 -4.672 1.00 77.50 178 LEU A C 1
ATOM 1442 O O . LEU A 1 178 ? 10.470 3.828 -4.278 1.00 77.50 178 LEU A O 1
ATOM 1446 N N . GLN A 1 179 ? 11.597 5.448 -5.354 1.00 86.81 179 GLN A N 1
ATOM 1447 C CA . GLN A 1 179 ? 12.765 4.636 -5.663 1.00 86.81 179 GLN A CA 1
ATOM 1448 C C . GLN A 1 179 ? 14.019 5.295 -5.098 1.00 86.81 179 GLN A C 1
ATOM 1450 O O . GLN A 1 179 ? 14.266 6.485 -5.292 1.00 86.81 179 GLN A O 1
ATOM 1455 N N . CYS A 1 180 ? 14.826 4.500 -4.413 1.00 87.19 180 CYS A N 1
ATOM 1456 C CA . CYS A 1 180 ? 16.077 4.930 -3.835 1.00 87.19 180 CYS A CA 1
ATOM 1457 C C . CYS A 1 180 ? 17.131 5.134 -4.925 1.00 87.19 180 CYS A C 1
ATOM 1459 O O . CYS A 1 180 ? 17.502 4.189 -5.615 1.00 87.19 180 CYS A O 1
ATOM 1461 N N . PHE A 1 181 ? 17.690 6.338 -5.035 1.00 89.06 181 PHE A N 1
ATOM 1462 C CA . PHE A 1 181 ? 18.761 6.613 -6.000 1.00 89.06 181 PHE A CA 1
ATOM 1463 C C . PHE A 1 181 ? 20.104 5.954 -5.649 1.00 89.06 181 PHE A C 1
ATOM 1465 O O . PHE A 1 181 ? 20.948 5.833 -6.532 1.00 89.06 181 PHE A O 1
ATOM 1472 N N . ASN A 1 182 ? 20.295 5.506 -4.401 1.00 89.88 182 ASN A N 1
ATOM 1473 C CA . ASN A 1 182 ? 21.511 4.809 -3.979 1.00 89.88 182 ASN A CA 1
ATOM 1474 C C . ASN A 1 182 ? 21.482 3.333 -4.409 1.00 89.88 182 ASN A C 1
ATOM 1476 O O . ASN A 1 182 ? 22.298 2.914 -5.221 1.00 89.88 182 ASN A O 1
ATOM 1480 N N . CYS A 1 183 ? 20.513 2.546 -3.934 1.00 90.56 183 CYS A N 1
ATOM 1481 C CA . CYS A 1 183 ? 20.472 1.099 -4.190 1.00 90.56 183 CYS A CA 1
ATOM 1482 C C . CYS A 1 183 ? 19.475 0.663 -5.275 1.00 90.56 183 CYS A C 1
ATOM 1484 O O . CYS A 1 183 ? 19.321 -0.529 -5.529 1.00 90.56 183 CYS A O 1
ATOM 1486 N N . GLN A 1 184 ? 18.768 1.609 -5.899 1.00 92.88 184 GLN A N 1
ATOM 1487 C CA . GLN A 1 184 ? 17.677 1.385 -6.859 1.00 92.88 184 GLN A CA 1
ATOM 1488 C C . GLN A 1 184 ? 16.425 0.704 -6.284 1.00 92.88 184 GLN A C 1
ATOM 1490 O O . GLN A 1 184 ? 15.443 0.578 -7.005 1.00 92.88 184 GLN A O 1
ATOM 1495 N N . GLY A 1 185 ? 16.410 0.298 -5.011 1.00 85.94 185 GLY A N 1
ATOM 1496 C CA . GLY A 1 185 ? 15.258 -0.334 -4.361 1.00 85.94 185 GLY A CA 1
ATOM 1497 C C . GLY A 1 185 ? 14.036 0.582 -4.238 1.00 85.94 185 GLY A C 1
ATOM 1498 O O . GLY A 1 185 ? 14.140 1.803 -4.323 1.00 85.94 185 GLY A O 1
ATOM 1499 N N . PHE A 1 186 ? 12.864 -0.010 -4.020 1.00 85.06 186 PHE A N 1
ATOM 1500 C CA . PHE A 1 186 ? 11.605 0.723 -3.876 1.00 85.06 186 PHE A CA 1
ATOM 1501 C C . PHE A 1 186 ? 11.300 1.087 -2.411 1.00 85.06 186 PHE A C 1
ATOM 1503 O O . PHE A 1 186 ? 11.876 0.523 -1.480 1.00 85.06 186 PHE A O 1
ATOM 1510 N N . TYR A 1 187 ? 10.384 2.038 -2.221 1.00 81.44 187 TYR A N 1
ATOM 1511 C CA . TYR A 1 187 ? 9.798 2.478 -0.949 1.00 81.44 187 TYR A CA 1
ATOM 1512 C C . TYR A 1 187 ? 10.750 3.131 0.061 1.00 81.44 187 TYR A C 1
ATOM 1514 O O . TYR A 1 187 ? 10.447 3.179 1.251 1.00 81.44 187 TYR A O 1
ATOM 1522 N N . HIS A 1 188 ? 11.874 3.689 -0.403 1.00 74.56 188 HIS A N 1
ATOM 1523 C CA . HIS A 1 188 ? 12.782 4.468 0.441 1.00 74.56 188 HIS A CA 1
ATOM 1524 C C . HIS A 1 188 ? 13.612 5.489 -0.337 1.00 74.56 188 HIS A C 1
ATOM 1526 O O . HIS A 1 188 ? 13.857 5.315 -1.529 1.00 74.56 188 HIS A O 1
ATOM 1532 N N . ILE A 1 189 ? 14.047 6.561 0.335 1.00 78.38 189 ILE A N 1
ATOM 1533 C CA . ILE A 1 189 ? 14.962 7.564 -0.235 1.00 78.38 189 ILE A CA 1
ATOM 1534 C C . ILE A 1 189 ? 16.427 7.193 0.020 1.00 78.38 189 ILE A C 1
ATOM 1536 O O . ILE A 1 189 ? 16.745 6.454 0.950 1.00 78.38 189 ILE A O 1
ATOM 1540 N N . ALA A 1 190 ? 17.332 7.768 -0.775 1.00 78.38 190 ALA A N 1
ATOM 1541 C CA . ALA A 1 190 ? 18.777 7.586 -0.620 1.00 78.38 190 ALA A CA 1
ATOM 1542 C C . ALA A 1 190 ? 19.300 8.029 0.757 1.00 78.38 190 ALA A C 1
ATOM 1544 O O . ALA A 1 190 ? 20.166 7.360 1.307 1.00 78.38 190 ALA A O 1
ATOM 1545 N N . ALA A 1 191 ? 18.725 9.086 1.347 1.00 72.69 191 ALA A N 1
ATOM 1546 C CA . ALA A 1 191 ? 19.119 9.578 2.671 1.00 72.69 191 ALA A CA 1
ATOM 1547 C C . ALA A 1 191 ? 18.893 8.556 3.806 1.00 72.69 191 ALA A C 1
ATOM 1549 O O . ALA A 1 191 ? 19.553 8.635 4.834 1.00 72.69 191 ALA A O 1
ATOM 1550 N N . HIS A 1 192 ? 17.990 7.589 3.606 1.00 72.38 192 HIS A N 1
ATOM 1551 C CA . HIS A 1 192 ? 17.688 6.507 4.552 1.00 72.38 192 HIS A CA 1
ATOM 1552 C C . HIS A 1 192 ? 18.136 5.138 4.016 1.00 72.38 192 HIS A C 1
ATOM 1554 O O . HIS A 1 192 ? 17.620 4.096 4.416 1.00 72.38 192 HIS A O 1
ATOM 1560 N N . CYS A 1 193 ? 19.061 5.113 3.058 1.00 76.56 193 CYS A N 1
ATOM 1561 C CA . CYS A 1 193 ? 19.543 3.880 2.458 1.00 76.56 193 CYS A CA 1
ATOM 1562 C C . CYS A 1 193 ? 20.846 3.430 3.121 1.00 76.56 193 CYS A C 1
ATOM 1564 O O . CYS A 1 193 ? 21.830 4.162 3.115 1.00 76.56 193 CYS A O 1
ATOM 1566 N N . GLN A 1 194 ? 20.865 2.202 3.640 1.00 75.94 194 GLN A N 1
ATOM 1567 C CA . GLN A 1 194 ? 22.071 1.563 4.191 1.00 75.94 194 GLN A CA 1
ATOM 1568 C C . GLN A 1 194 ? 22.642 0.470 3.276 1.00 75.94 194 GLN A C 1
ATOM 1570 O O . GLN A 1 194 ? 23.564 -0.250 3.661 1.00 75.94 194 GLN A O 1
ATOM 1575 N N . GLU A 1 195 ? 22.065 0.323 2.085 1.00 77.88 195 GLU A N 1
ATOM 1576 C CA . GLU A 1 195 ? 22.492 -0.649 1.086 1.00 77.88 195 GLU A CA 1
ATOM 1577 C C . GLU A 1 195 ? 23.693 -0.146 0.290 1.00 77.88 195 GLU A C 1
ATOM 1579 O O . GLU A 1 195 ? 23.939 1.059 0.174 1.00 77.88 195 GLU A O 1
ATOM 1584 N N . TYR A 1 196 ? 24.413 -1.085 -0.319 1.00 84.00 196 TYR A N 1
ATOM 1585 C CA . TYR A 1 196 ? 25.450 -0.749 -1.284 1.00 84.00 196 TYR A CA 1
ATOM 1586 C C . TYR A 1 196 ? 24.857 -0.001 -2.482 1.00 84.00 196 TYR A C 1
ATOM 1588 O O . TYR A 1 196 ? 23.746 -0.294 -2.940 1.00 84.00 196 TYR A O 1
ATOM 1596 N N . VAL A 1 197 ? 25.625 0.962 -2.998 1.00 90.44 197 VAL A N 1
ATOM 1597 C CA . VAL A 1 197 ? 25.262 1.682 -4.219 1.00 90.44 197 VAL A CA 1
ATOM 1598 C C . VAL A 1 197 ? 25.057 0.681 -5.351 1.00 90.44 197 VAL A C 1
ATOM 1600 O O . VAL A 1 197 ? 25.848 -0.245 -5.510 1.00 90.44 197 VAL A O 1
ATOM 1603 N N . ARG A 1 198 ? 23.998 0.858 -6.139 1.00 94.75 198 ARG A N 1
ATOM 1604 C CA . ARG A 1 198 ? 23.736 0.076 -7.347 1.00 94.75 198 ARG A CA 1
ATOM 1605 C C . ARG A 1 198 ? 23.525 1.003 -8.526 1.00 94.75 198 ARG A C 1
ATOM 1607 O O . ARG A 1 198 ? 22.732 1.945 -8.476 1.00 94.75 198 ARG A O 1
ATOM 1614 N N . CYS A 1 199 ? 24.201 0.697 -9.622 1.00 95.38 199 CYS A N 1
ATOM 1615 C CA . CYS A 1 199 ? 24.099 1.455 -10.850 1.00 95.38 199 CYS A CA 1
ATOM 1616 C C . CYS A 1 199 ? 22.697 1.315 -11.454 1.00 95.38 199 CYS A C 1
ATOM 1618 O O . CYS A 1 199 ? 22.261 0.216 -11.788 1.00 95.38 199 CYS A O 1
ATOM 1620 N N . VAL A 1 200 ? 22.011 2.433 -11.701 1.00 94.56 200 VAL A N 1
ATOM 1621 C CA . VAL A 1 200 ? 20.694 2.447 -12.368 1.00 94.56 200 VAL A CA 1
ATOM 1622 C C . VAL A 1 200 ? 20.715 1.809 -13.767 1.00 94.56 200 VAL A C 1
ATOM 1624 O O . VAL A 1 200 ? 19.676 1.364 -14.255 1.00 94.56 200 VAL A O 1
ATOM 1627 N N . ARG A 1 201 ? 21.881 1.769 -14.429 1.00 95.12 201 ARG A N 1
ATOM 1628 C CA . ARG A 1 201 ? 22.044 1.284 -15.809 1.00 95.12 201 ARG A CA 1
ATOM 1629 C C . ARG A 1 201 ? 22.322 -0.217 -15.907 1.00 95.12 201 ARG A C 1
ATOM 1631 O O . ARG A 1 201 ? 21.959 -0.800 -16.923 1.00 95.12 201 ARG A O 1
ATOM 1638 N N . CYS A 1 202 ? 22.982 -0.823 -14.918 1.00 94.12 202 CYS A N 1
ATOM 1639 C CA . CYS A 1 202 ? 23.354 -2.245 -14.969 1.00 94.12 202 CYS A CA 1
ATOM 1640 C C . CYS A 1 202 ? 23.040 -3.049 -13.700 1.00 94.12 202 CYS A C 1
ATOM 1642 O O . CYS A 1 202 ? 22.977 -4.268 -13.778 1.00 94.12 202 CYS A O 1
ATOM 1644 N N . GLY A 1 203 ? 22.811 -2.402 -12.555 1.00 91.19 203 GLY A N 1
ATOM 1645 C CA . GLY A 1 203 ? 22.520 -3.062 -11.279 1.00 91.19 203 GLY A CA 1
ATOM 1646 C C . GLY A 1 203 ? 23.732 -3.412 -10.412 1.00 91.19 203 GLY A C 1
ATOM 1647 O O . GLY A 1 203 ? 23.527 -3.814 -9.263 1.00 91.19 203 GLY A O 1
ATOM 1648 N N . ASP A 1 204 ? 24.952 -3.236 -10.929 1.00 93.38 204 ASP A N 1
ATOM 1649 C CA . ASP A 1 204 ? 26.204 -3.558 -10.229 1.00 93.38 204 ASP A CA 1
ATOM 1650 C C . ASP A 1 204 ? 26.608 -2.492 -9.202 1.00 93.38 204 ASP A C 1
ATOM 1652 O O . ASP A 1 204 ? 26.111 -1.362 -9.220 1.00 93.38 204 ASP A O 1
ATOM 1656 N N . HIS A 1 205 ? 27.563 -2.845 -8.337 1.00 93.75 205 HIS A N 1
ATOM 1657 C CA . HIS A 1 205 ? 28.015 -2.032 -7.208 1.00 93.75 205 HIS A CA 1
ATOM 1658 C C . HIS A 1 205 ? 28.955 -0.877 -7.598 1.00 93.75 205 HIS A C 1
ATOM 1660 O O . HIS A 1 205 ? 30.143 -0.887 -7.282 1.00 93.75 205 HIS A O 1
ATOM 1666 N N . HIS A 1 206 ? 28.428 0.122 -8.308 1.00 93.56 206 HIS A N 1
ATOM 1667 C CA . HIS A 1 206 ? 29.133 1.364 -8.639 1.00 93.56 206 HIS A CA 1
ATOM 1668 C C . HIS A 1 206 ? 28.171 2.521 -8.959 1.00 93.56 206 HIS A C 1
ATOM 1670 O O . HIS A 1 206 ? 26.999 2.316 -9.278 1.00 93.56 206 HIS A O 1
ATOM 1676 N N . ASN A 1 207 ? 28.689 3.754 -8.936 1.00 93.19 207 ASN A N 1
ATOM 1677 C CA . ASN A 1 207 ? 27.976 4.936 -9.430 1.00 93.19 207 ASN A CA 1
ATOM 1678 C C . ASN A 1 207 ? 27.818 4.896 -10.951 1.00 93.19 207 ASN A C 1
ATOM 1680 O O . ASN A 1 207 ? 28.738 4.498 -11.658 1.00 93.19 207 ASN A O 1
ATOM 1684 N N . VAL A 1 208 ? 26.689 5.386 -11.471 1.00 92.94 208 VAL A N 1
ATOM 1685 C CA . VAL A 1 208 ? 26.378 5.378 -12.917 1.00 92.94 208 VAL A CA 1
ATOM 1686 C C . VAL A 1 208 ? 27.432 6.080 -13.788 1.00 92.94 208 VAL A C 1
ATOM 1688 O O . VAL A 1 208 ? 27.564 5.761 -14.970 1.00 92.94 208 VAL A O 1
ATOM 1691 N N . GLU A 1 209 ? 28.185 7.009 -13.203 1.00 92.38 209 GLU A N 1
ATOM 1692 C CA . GLU A 1 209 ? 29.313 7.710 -13.828 1.00 92.38 209 GLU A CA 1
ATOM 1693 C C . GLU A 1 209 ? 30.469 6.761 -14.169 1.00 92.38 209 GLU A C 1
ATOM 1695 O O . GLU A 1 209 ? 31.080 6.897 -15.223 1.00 92.38 209 GLU A O 1
ATOM 1700 N N . ASN A 1 210 ? 30.682 5.731 -13.345 1.00 94.44 210 ASN A N 1
ATOM 1701 C CA . ASN A 1 210 ? 31.716 4.707 -13.516 1.00 94.44 210 ASN A CA 1
ATOM 1702 C C . ASN A 1 210 ? 31.199 3.471 -14.273 1.00 94.44 210 ASN A C 1
ATOM 1704 O O . ASN A 1 210 ? 31.835 2.420 -14.277 1.00 94.44 210 ASN A O 1
ATOM 1708 N N . CYS A 1 211 ? 30.011 3.554 -14.880 1.00 94.31 211 CYS A N 1
ATOM 1709 C CA . CYS A 1 211 ? 29.398 2.413 -15.543 1.00 94.31 211 CYS A CA 1
ATOM 1710 C C . CYS A 1 211 ? 29.928 2.244 -16.970 1.00 94.31 211 CYS A C 1
ATOM 1712 O O . CYS A 1 211 ? 29.659 3.072 -17.842 1.00 94.31 211 CYS A O 1
ATOM 1714 N N . HIS A 1 212 ? 30.588 1.114 -17.229 1.00 92.81 212 HIS A N 1
ATOM 1715 C CA . HIS A 1 212 ? 31.089 0.751 -18.559 1.00 92.81 212 HIS A CA 1
ATOM 1716 C C . HIS A 1 212 ? 29.984 0.334 -19.547 1.00 92.81 212 HIS A C 1
ATOM 1718 O O . HIS A 1 212 ? 30.221 0.279 -20.752 1.00 92.81 212 HIS A O 1
ATOM 1724 N N . ARG A 1 213 ? 28.764 0.042 -19.069 1.00 91.12 213 ARG A N 1
ATOM 1725 C CA . ARG A 1 213 ? 27.634 -0.328 -19.936 1.00 91.12 213 ARG A CA 1
ATOM 1726 C C . ARG A 1 213 ? 27.143 0.907 -20.713 1.00 91.12 213 ARG A C 1
ATOM 1728 O O . ARG A 1 213 ? 26.919 1.961 -20.100 1.00 91.12 213 ARG A O 1
ATOM 1735 N N . PRO A 1 214 ? 26.936 0.811 -22.038 1.00 91.12 214 PRO A N 1
ATOM 1736 C CA . PRO A 1 214 ? 26.510 1.947 -22.845 1.00 91.12 214 PRO A CA 1
ATOM 1737 C C . PRO A 1 214 ? 25.060 2.347 -22.531 1.00 91.12 214 PRO A C 1
ATOM 1739 O O . PRO A 1 214 ? 24.245 1.541 -22.082 1.00 91.12 214 PRO A O 1
ATOM 1742 N N . ARG A 1 215 ? 24.724 3.626 -22.746 1.00 88.25 215 ARG A N 1
ATOM 1743 C CA . ARG A 1 215 ? 23.413 4.196 -22.366 1.00 88.25 215 ARG A CA 1
ATOM 1744 C C . ARG A 1 215 ? 22.227 3.576 -23.113 1.00 88.25 215 ARG A C 1
ATOM 1746 O O . ARG A 1 215 ? 21.125 3.583 -22.578 1.00 88.25 215 ARG A O 1
ATOM 1753 N N . ASN A 1 216 ? 22.450 3.081 -24.326 1.00 91.31 216 ASN A N 1
ATOM 1754 C CA . ASN A 1 216 ? 21.432 2.496 -25.200 1.00 91.31 216 ASN A CA 1
ATOM 1755 C C . ASN A 1 216 ? 21.180 0.999 -24.950 1.00 91.31 216 ASN A C 1
ATOM 1757 O O . ASN A 1 216 ? 20.217 0.472 -25.496 1.00 91.31 216 ASN A O 1
ATOM 1761 N N . ASP A 1 217 ? 21.990 0.333 -24.122 1.00 91.62 217 ASP A N 1
ATOM 1762 C CA . ASP A 1 217 ? 21.784 -1.070 -23.736 1.00 91.62 217 ASP A CA 1
ATOM 1763 C C . ASP A 1 217 ? 21.780 -1.243 -22.206 1.00 91.62 217 ASP A C 1
ATOM 1765 O O . ASP A 1 217 ? 22.659 -1.898 -21.642 1.00 91.62 217 ASP A O 1
ATOM 1769 N N . PRO A 1 218 ? 20.847 -0.608 -21.475 1.00 94.31 218 PRO A N 1
ATOM 1770 C CA . PRO A 1 218 ? 20.736 -0.778 -20.033 1.00 94.31 218 PRO A CA 1
ATOM 1771 C C . PRO A 1 218 ? 20.092 -2.122 -19.658 1.00 94.31 218 PRO A C 1
ATOM 1773 O O . PRO A 1 218 ? 19.304 -2.694 -20.411 1.00 94.31 218 PRO A O 1
ATOM 1776 N N . PHE A 1 219 ? 20.366 -2.575 -18.439 1.00 94.06 219 PHE A N 1
ATOM 1777 C CA . PHE A 1 219 ? 19.771 -3.760 -17.832 1.00 94.06 219 PHE A CA 1
ATOM 1778 C C . PHE A 1 219 ? 19.121 -3.404 -16.492 1.00 94.06 219 PHE A C 1
ATOM 1780 O O . PHE A 1 219 ? 19.691 -2.666 -15.682 1.00 94.06 219 PHE A O 1
ATOM 1787 N N . CYS A 1 220 ? 17.922 -3.929 -16.247 1.00 94.12 220 CYS A N 1
ATOM 1788 C CA . CYS A 1 220 ? 17.168 -3.637 -15.038 1.00 94.12 220 CYS A CA 1
ATOM 1789 C C . CYS A 1 220 ? 17.509 -4.614 -13.914 1.00 94.12 220 CYS A C 1
ATOM 1791 O O . CYS A 1 220 ? 17.235 -5.805 -14.030 1.00 94.12 220 CYS A O 1
ATOM 1793 N N . CYS A 1 221 ? 17.963 -4.107 -12.769 1.00 91.88 221 CYS A N 1
ATOM 1794 C CA . CYS A 1 221 ? 18.224 -4.934 -11.588 1.00 91.88 221 CYS A CA 1
ATOM 1795 C C . CYS A 1 221 ? 16.970 -5.538 -10.926 1.00 91.88 221 CYS A C 1
ATOM 1797 O O . CYS A 1 221 ? 17.111 -6.393 -10.061 1.00 91.88 221 CYS A O 1
ATOM 1799 N N . HIS A 1 222 ? 15.758 -5.106 -11.297 1.00 90.31 222 HIS A N 1
ATOM 1800 C CA . HIS A 1 222 ? 14.513 -5.615 -10.703 1.00 90.31 222 HIS A CA 1
ATOM 1801 C C . HIS A 1 222 ? 13.881 -6.754 -11.501 1.00 90.31 222 HIS A C 1
ATOM 1803 O O . HIS A 1 222 ? 13.397 -7.711 -10.913 1.00 90.31 222 HIS A O 1
ATOM 1809 N N . CYS A 1 223 ? 13.839 -6.631 -12.831 1.00 91.19 223 CYS A N 1
ATOM 1810 C CA . CYS A 1 223 ? 13.154 -7.589 -13.705 1.00 91.19 223 CYS A CA 1
ATOM 1811 C C . CYS A 1 223 ? 14.076 -8.277 -14.719 1.00 91.19 223 CYS A C 1
ATOM 1813 O O . CYS A 1 223 ? 13.617 -9.137 -15.461 1.00 91.19 223 CYS A O 1
ATOM 1815 N N . GLY A 1 224 ? 15.337 -7.851 -14.824 1.00 91.56 224 GLY A N 1
ATOM 1816 C CA . GLY A 1 2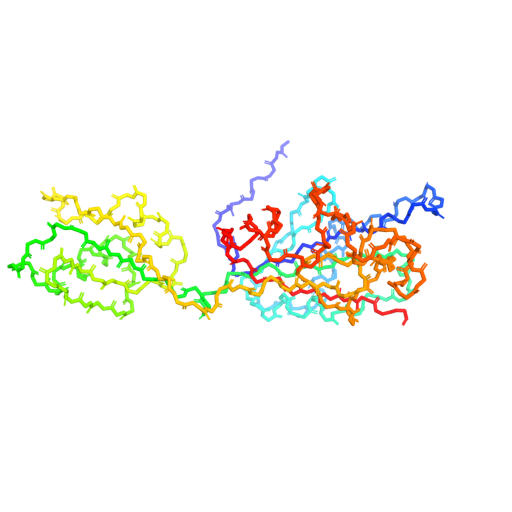24 ? 16.269 -8.315 -15.851 1.00 91.56 224 GLY A CA 1
ATOM 1817 C C . GLY A 1 224 ? 15.960 -7.851 -17.282 1.00 91.56 224 GLY A C 1
ATOM 1818 O O . GLY A 1 224 ? 16.553 -8.343 -18.238 1.00 91.56 224 GLY A O 1
ATOM 1819 N N . GLY A 1 225 ? 15.025 -6.914 -17.462 1.00 91.62 225 GLY A N 1
ATOM 1820 C CA . GLY A 1 225 ? 14.647 -6.379 -18.772 1.00 91.62 225 GLY A CA 1
ATOM 1821 C C . GLY A 1 225 ? 15.674 -5.409 -19.369 1.00 91.62 225 GLY A C 1
ATOM 1822 O O . GLY A 1 225 ? 16.493 -4.826 -18.654 1.00 91.62 225 GLY A O 1
ATOM 1823 N N . ARG A 1 226 ? 15.580 -5.181 -20.690 1.00 94.06 226 ARG A N 1
ATOM 1824 C CA . ARG A 1 226 ? 16.407 -4.226 -21.461 1.00 94.06 226 ARG A CA 1
ATOM 1825 C C . ARG A 1 226 ? 15.956 -2.773 -21.280 1.00 94.06 226 ARG A C 1
ATOM 1827 O O . ARG A 1 226 ? 15.539 -2.099 -22.217 1.00 94.06 226 ARG A O 1
ATOM 1834 N N . HIS A 1 227 ? 15.974 -2.307 -20.042 1.00 93.50 227 HIS A N 1
ATOM 1835 C CA . HIS A 1 227 ? 15.724 -0.920 -19.668 1.00 93.50 227 HIS A CA 1
ATOM 1836 C C . HIS A 1 227 ? 16.467 -0.615 -18.362 1.00 93.50 227 HIS A C 1
ATOM 1838 O O . HIS A 1 227 ? 16.811 -1.519 -17.607 1.00 93.50 227 HIS A O 1
ATOM 1844 N N . HIS A 1 228 ? 16.693 0.657 -18.040 1.00 94.12 228 HIS A N 1
ATOM 1845 C CA . HIS A 1 228 ? 17.317 1.020 -16.763 1.00 94.12 228 HIS A CA 1
ATOM 1846 C C . HIS A 1 228 ? 16.376 0.740 -15.572 1.00 94.12 228 HIS A C 1
ATOM 1848 O O . HIS A 1 228 ? 15.157 0.606 -15.733 1.00 94.12 228 HIS A O 1
ATOM 1854 N N . ALA A 1 229 ? 16.923 0.664 -14.354 1.00 93.44 229 ALA A N 1
ATOM 1855 C CA . ALA A 1 229 ? 16.170 0.337 -13.139 1.00 93.44 229 ALA A CA 1
ATOM 1856 C C . ALA A 1 229 ? 15.011 1.313 -12.869 1.00 93.44 229 ALA A C 1
ATOM 1858 O O . ALA A 1 229 ? 13.939 0.893 -12.434 1.00 93.44 229 ALA A O 1
ATOM 1859 N N . ALA A 1 230 ? 15.191 2.594 -13.209 1.00 90.06 230 ALA A N 1
ATOM 1860 C CA . ALA A 1 230 ? 14.177 3.648 -13.073 1.00 90.06 230 ALA A CA 1
ATOM 1861 C C . ALA A 1 230 ? 13.079 3.685 -14.165 1.00 90.06 230 ALA A C 1
ATOM 1863 O O . ALA A 1 230 ? 12.262 4.599 -14.171 1.00 90.06 230 ALA A O 1
ATOM 1864 N N . SER A 1 231 ? 13.033 2.727 -15.100 1.00 90.06 231 SER A N 1
ATOM 1865 C CA . SER A 1 231 ? 12.045 2.738 -16.193 1.00 90.06 231 SER A CA 1
ATOM 1866 C C . SER A 1 231 ? 10.607 2.592 -15.685 1.00 90.06 231 SER A C 1
ATOM 1868 O O . SER A 1 231 ? 10.273 1.591 -15.045 1.00 90.06 231 SER A O 1
ATOM 1870 N N . ILE A 1 232 ? 9.722 3.531 -16.032 1.00 85.25 232 ILE A N 1
ATOM 1871 C CA . ILE A 1 232 ? 8.295 3.463 -15.673 1.00 85.25 232 ILE A CA 1
ATOM 1872 C C . ILE A 1 232 ? 7.616 2.188 -16.193 1.00 85.25 232 ILE A C 1
ATOM 1874 O O . ILE A 1 232 ? 6.716 1.670 -15.543 1.00 85.25 232 ILE A O 1
ATOM 1878 N N . HIS A 1 233 ? 8.103 1.626 -17.301 1.00 86.19 233 HIS A N 1
ATOM 1879 C CA . HIS A 1 233 ? 7.554 0.425 -17.935 1.00 86.19 233 HIS A CA 1
ATOM 1880 C C . HIS A 1 233 ? 8.108 -0.886 -17.361 1.00 86.19 233 HIS A C 1
ATOM 1882 O O . HIS A 1 233 ? 7.818 -1.955 -17.888 1.00 86.19 233 HIS A O 1
ATOM 1888 N N . CYS A 1 234 ? 8.909 -0.834 -16.292 1.00 88.75 234 CYS A N 1
ATOM 1889 C CA . CYS A 1 234 ? 9.379 -2.047 -15.632 1.00 88.75 234 CYS A CA 1
ATOM 1890 C C . CYS A 1 234 ? 8.182 -2.862 -15.107 1.00 88.75 234 CYS A C 1
ATOM 1892 O O . CYS A 1 234 ? 7.397 -2.315 -14.330 1.00 88.75 234 CYS A O 1
ATOM 1894 N N . PRO A 1 235 ? 8.049 -4.158 -15.448 1.00 84.44 235 PRO A N 1
ATOM 1895 C CA . PRO A 1 235 ? 6.916 -4.976 -15.016 1.00 84.44 235 PRO A CA 1
ATOM 1896 C C . PRO A 1 235 ? 6.819 -5.077 -13.491 1.00 84.44 235 PRO A C 1
ATOM 1898 O O . PRO A 1 235 ? 5.722 -4.999 -12.949 1.00 84.44 235 PRO A O 1
ATOM 1901 N N . VAL A 1 236 ? 7.953 -5.138 -12.783 1.00 84.88 236 VAL A N 1
ATOM 1902 C CA . VAL A 1 236 ? 7.978 -5.111 -11.310 1.00 84.88 236 VAL A CA 1
ATOM 1903 C C . VAL A 1 236 ? 7.436 -3.782 -10.782 1.00 84.88 236 VAL A C 1
ATOM 1905 O O . VAL A 1 236 ? 6.613 -3.765 -9.876 1.00 84.88 236 VAL A O 1
ATOM 1908 N N . ARG A 1 237 ? 7.825 -2.648 -11.378 1.00 86.06 237 ARG A N 1
ATOM 1909 C CA . ARG A 1 237 ? 7.297 -1.331 -10.981 1.00 86.06 237 ARG A CA 1
ATOM 1910 C C . ARG A 1 237 ? 5.798 -1.220 -11.257 1.00 86.06 237 ARG A C 1
ATOM 1912 O O . ARG A 1 237 ? 5.071 -0.731 -10.405 1.00 86.06 237 ARG A O 1
ATOM 1919 N N . GLN A 1 238 ? 5.338 -1.700 -12.409 1.00 80.31 238 GLN A N 1
ATOM 1920 C CA . GLN A 1 238 ? 3.917 -1.722 -12.765 1.00 80.31 238 GLN A CA 1
ATOM 1921 C C . GLN A 1 238 ? 3.103 -2.595 -11.798 1.00 80.31 238 GLN A C 1
ATOM 1923 O O . GLN A 1 238 ? 2.037 -2.185 -11.351 1.00 80.31 238 GLN A O 1
ATOM 1928 N N . GLN A 1 239 ? 3.627 -3.757 -11.397 1.00 75.38 239 GLN A N 1
ATOM 1929 C CA . GLN A 1 239 ? 3.016 -4.584 -10.351 1.00 75.38 239 GLN A CA 1
ATOM 1930 C C . GLN A 1 239 ? 2.903 -3.830 -9.019 1.00 75.38 239 GLN A C 1
ATOM 1932 O O . GLN A 1 239 ? 1.853 -3.875 -8.385 1.00 75.38 239 GLN A O 1
ATOM 1937 N N . LEU A 1 240 ? 3.949 -3.100 -8.619 1.00 74.81 240 LEU A N 1
ATOM 1938 C CA . LEU A 1 240 ? 3.942 -2.301 -7.391 1.00 74.81 240 LEU A CA 1
ATOM 1939 C C . LEU A 1 240 ? 2.945 -1.133 -7.441 1.00 74.81 240 LEU A C 1
ATOM 1941 O O . LEU A 1 240 ? 2.291 -0.873 -6.437 1.00 74.81 240 LEU A O 1
ATOM 1945 N N . ILE A 1 241 ? 2.781 -0.470 -8.592 1.00 70.31 241 ILE A N 1
ATOM 1946 C CA . ILE A 1 241 ? 1.768 0.587 -8.797 1.00 70.31 241 ILE A CA 1
ATOM 1947 C C . ILE A 1 241 ? 0.345 0.032 -8.629 1.00 70.31 241 ILE A C 1
ATOM 1949 O O . ILE A 1 241 ? -0.524 0.698 -8.070 1.00 70.31 241 ILE A O 1
ATOM 1953 N N . ASN A 1 242 ? 0.116 -1.201 -9.084 1.00 62.12 242 ASN A N 1
ATOM 1954 C CA . ASN A 1 242 ? -1.193 -1.855 -9.041 1.00 62.12 242 ASN A CA 1
ATOM 1955 C C . ASN A 1 242 ? -1.495 -2.552 -7.700 1.00 62.12 242 ASN A C 1
ATOM 1957 O O . ASN A 1 242 ? -2.630 -2.977 -7.470 1.00 62.12 242 ASN A O 1
ATOM 1961 N N . ALA A 1 243 ? -0.507 -2.683 -6.811 1.00 61.09 243 ALA A N 1
ATOM 1962 C CA . ALA A 1 243 ? -0.688 -3.269 -5.488 1.00 61.09 243 ALA A CA 1
ATOM 1963 C C . ALA A 1 243 ? -1.472 -2.324 -4.555 1.00 61.09 243 ALA A C 1
ATOM 1965 O O . ALA A 1 243 ? -1.455 -1.103 -4.709 1.00 61.09 243 ALA A O 1
ATOM 1966 N N . THR A 1 244 ? -2.169 -2.880 -3.553 1.00 50.47 244 THR A N 1
ATOM 1967 C CA . THR A 1 244 ? -2.856 -2.053 -2.542 1.00 50.47 244 THR A CA 1
ATOM 1968 C C . THR A 1 244 ? -1.812 -1.180 -1.825 1.00 50.47 244 THR A C 1
ATOM 1970 O O . THR A 1 244 ? -0.845 -1.736 -1.302 1.00 50.47 244 THR A O 1
ATOM 1973 N N . PRO A 1 245 ? -1.966 0.157 -1.783 1.00 52.56 245 PRO A N 1
ATOM 1974 C CA . PRO A 1 245 ? -0.950 1.028 -1.208 1.00 52.56 245 PRO A CA 1
ATOM 1975 C C . PRO A 1 245 ? -0.871 0.818 0.307 1.00 52.56 245 PRO A C 1
ATOM 1977 O O . PRO A 1 245 ? -1.803 1.141 1.040 1.00 52.56 245 PRO A O 1
ATOM 1980 N N . VAL A 1 246 ? 0.263 0.304 0.778 1.00 51.22 246 VAL A N 1
ATOM 1981 C CA . VAL A 1 246 ? 0.644 0.319 2.195 1.00 51.22 246 VAL A CA 1
ATOM 1982 C C . VAL A 1 246 ? 1.528 1.542 2.408 1.00 51.22 246 VAL A C 1
ATOM 1984 O O . VAL A 1 246 ? 2.473 1.761 1.647 1.00 51.22 246 VAL A O 1
ATOM 1987 N N . SER A 1 247 ? 1.247 2.370 3.418 1.00 50.34 247 SER A N 1
ATOM 1988 C CA . SER A 1 247 ? 2.216 3.404 3.793 1.00 50.34 247 SER A CA 1
ATOM 1989 C C . SER A 1 247 ? 3.377 2.743 4.515 1.00 50.34 247 SER A C 1
ATOM 1991 O O . SER A 1 247 ? 3.160 2.149 5.573 1.00 50.34 247 SER A O 1
ATOM 1993 N N . ILE A 1 248 ? 4.573 2.872 3.942 1.00 56.41 248 ILE A N 1
ATOM 1994 C CA . ILE A 1 248 ? 5.821 2.376 4.513 1.00 56.41 248 ILE A CA 1
ATOM 1995 C C . ILE A 1 248 ? 6.642 3.577 4.981 1.00 56.41 248 ILE A C 1
ATOM 1997 O O . ILE A 1 248 ? 6.991 4.445 4.179 1.00 56.41 248 ILE A O 1
ATOM 2001 N N . THR A 1 249 ? 6.946 3.631 6.276 1.00 57.28 249 THR A N 1
ATOM 2002 C CA . THR A 1 249 ? 7.942 4.555 6.836 1.00 57.28 249 THR A CA 1
ATOM 2003 C C . THR A 1 249 ? 9.104 3.732 7.353 1.00 57.28 249 THR A C 1
ATOM 2005 O O . THR A 1 249 ? 8.899 2.824 8.157 1.00 57.28 249 THR A O 1
ATOM 2008 N N . LEU A 1 250 ? 10.309 4.039 6.882 1.00 57.84 250 LEU A N 1
ATOM 2009 C CA . LEU A 1 250 ? 11.525 3.376 7.331 1.00 57.84 250 LEU A CA 1
ATOM 2010 C C . LEU A 1 250 ? 12.263 4.277 8.304 1.00 57.84 250 LEU A C 1
ATOM 2012 O O . LEU A 1 250 ? 12.396 5.473 8.039 1.00 57.84 250 LEU A O 1
ATOM 2016 N N . SER A 1 251 ? 12.781 3.696 9.379 1.00 55.78 251 SER A N 1
ATOM 2017 C CA . SER A 1 251 ? 13.809 4.346 10.181 1.00 55.78 251 SER A CA 1
ATOM 2018 C C . SER A 1 251 ? 15.155 3.665 9.962 1.00 55.78 251 SER A C 1
ATOM 2020 O O . SER A 1 251 ? 15.255 2.453 9.750 1.00 55.78 251 SER A O 1
ATOM 2022 N N . THR A 1 252 ? 16.201 4.486 9.959 1.00 50.03 252 THR A N 1
ATOM 2023 C CA . THR A 1 252 ? 17.593 4.050 9.907 1.00 50.03 252 THR A CA 1
ATOM 2024 C C . THR A 1 252 ? 18.252 4.370 11.232 1.00 50.03 252 THR A C 1
ATOM 2026 O O . THR A 1 252 ? 18.294 5.539 11.613 1.00 50.03 252 THR A O 1
ATOM 2029 N N . ASN A 1 253 ? 18.837 3.367 11.886 1.00 47.47 253 ASN A N 1
ATOM 2030 C CA . ASN A 1 253 ? 19.830 3.632 12.919 1.00 47.47 253 ASN A CA 1
ATOM 2031 C C . ASN A 1 253 ? 21.097 4.131 12.211 1.00 47.47 253 ASN A C 1
ATOM 2033 O O . ASN A 1 253 ? 21.759 3.371 11.498 1.00 47.47 253 ASN A O 1
ATOM 2037 N N . ASN A 1 254 ? 21.359 5.435 12.307 1.00 39.75 254 ASN A N 1
ATOM 2038 C CA . ASN A 1 254 ? 22.608 6.018 11.833 1.00 39.75 254 ASN A CA 1
ATOM 2039 C C . ASN A 1 254 ? 23.764 5.472 12.676 1.00 39.75 254 ASN A C 1
ATOM 2041 O O . ASN A 1 254 ? 23.615 5.291 13.881 1.00 39.75 254 ASN A O 1
ATOM 2045 N N . LYS A 1 255 ? 24.880 5.204 11.994 1.00 34.88 255 LYS A N 1
ATOM 2046 C CA . LYS A 1 255 ? 26.200 5.076 12.615 1.00 34.88 255 LYS A CA 1
ATOM 2047 C C . LYS A 1 255 ? 26.514 6.270 13.510 1.00 34.88 255 LYS A C 1
ATOM 2049 O O . LYS A 1 255 ? 26.041 7.381 13.171 1.00 34.88 255 LYS A O 1
#

Foldseek 3Di:
DDDDDDDPDWAQKKKWKFWDDDPDDDPDPPAQDQVNVVVVLVVLVDPFDWDWDDDPTTIMIITHDVVSVVSSLPDQDDPPPPTFMKMKMWHPPLVPPWFKKKFFDDDPVDDQVLQCVLCVVVVFDWDDWDDDPGIIMTTGSGPVSVVCCQVFNRCRVVPDGTHMDTPPPPDDDLQDQDAEQAQRDTDDYVVQDPDAGADQFEGDRDDVVPDPDDPQQGAAPPQRDRDGVPDSPPPVSVVVSPDDDINIDMHGNDD

Organism: NCBI:txid38151

pLDDT: mean 77.44, std 17.89, range [27.59, 96.06]

Sequence (255 aa):
MCDSVSIEGIPKCAVYITTCTGEYLDKKEYTISKEHLEEIIHSLHPIGQWSVSETSCGLIAYFSKEHDANELLCTKFDDKMKFRFKMAKLGSNRNRFRQNVILMDIPNQIPLQDISFALQNQDIDVGNIERRKTNVRLEITDPNKYKSLINNGLNFFDAALFMAQPEQYCKKEKDYILQCFNCQGFYHIAAHCQEYVRCVRCGDHHNVENCHRPRNDPFCCHCGGRHHAASIHCPVRQQLINATPVSITLSTNNK

Secondary structure (DSSP, 8-state):
--------S--SEEEEEEE---TTS-S---PPPHHHHHHHHHHT--SS-EEEEE-SS-EEEEESSHHHHHHHHH----TT--S-EEEEEEE--TTT--EEEEEES--TTS-HHHHHHHHHHTT--EEEEEE-SSEEEEEE--HHHHHHHHHH-EEETTTEEEPEEE----SSS-----B-TTT--BS--GGG--SPP--TTT-SSS-GGG--S-TTS---TTT--SS-TT-TT-HHHHHHHHS---EEEEE----

Radius of gyration: 23.38 Å; chains: 1; bounding box: 68×38×54 Å